Protein AF-A0AAD7TUB6-F1 (afdb_monomer_lite)

Sequence (241 aa):
MPSPSISALINTVSGDLDYTNRKTHQAIYDRIKGHVLPTVSPDDCPPLPLMIYAIRNILEPTLVLSLIPELLKLLAHLEVLRAHAVSLANQLLQSTGDTDSSGQSLDTEDREALVALTKPSRVSAQRTIFRKIIHACCLLHIHNLWRAYDAENDPPLTNHLIDYFPAFFARDPDIRDACATALKERPWHYKITDDELEDNREAGAQAAEFMVNAAQYTDDPHRYCEEHGYDSPGTSSSVKF

Secondary structure (DSSP, 8-state):
---HHHHHHHHHHSS---TT-HHHHHHHHHHIIIIITTTS-TTSPPPHHHHHHHHHHHHS----GGGHHHHHHHHHHHHHHHHHHHHHHHHHHHHTTS-SSSS-PPPHHHHHHHHHHH-HHHHHHHHHHHHHHHHHHHHHHHHHHHHT--TTTSPPTHHHHHHH-HHHHTTSTTTHHHHHHHHHH-GGGTT--HHHHHHHHHHHHHHHHHHHHHHHHHH-HHHHHHHHTPPPTT-S-----

Radius of gyration: 25.43 Å; chains: 1; bounding box: 74×55×56 Å

Foldseek 3Di:
DDDPLLVVLLVLLVDPDPLLDPVSVVVSVCSCVVPPVVPDDPPDDRDPSVVVVVCCCVVPPNDPLVCLLVVLVVLLVVLVVLVVLLVVLVVVLVVLVPDPPDPDHDDPVSNVVSCVSNPPVNNVVVVVVSLVVLLVSLLSSLVVCVVVPDPVPDDDSVLSLLLRQLLQVCVDVVCVVVNVVSCVPRSSNPPQDPVSNVVSNVSSVVSVVVVVLVVVCVVPVQVSCVVVVHDGVPPDPDPDD

Structure (mmCIF, N/CA/C/O backbone):
data_AF-A0AAD7TUB6-F1
#
_entry.id   AF-A0AAD7TUB6-F1
#
loop_
_atom_site.group_PDB
_atom_site.id
_atom_site.type_symbol
_atom_site.label_atom_id
_atom_site.label_alt_id
_atom_site.label_comp_id
_atom_site.label_asym_id
_atom_site.label_entity_id
_atom_site.label_seq_id
_atom_site.pdbx_PDB_ins_code
_atom_site.Cartn_x
_atom_site.Cartn_y
_atom_site.Cartn_z
_atom_site.occupancy
_atom_site.B_iso_or_equiv
_atom_site.auth_seq_id
_atom_site.auth_comp_id
_atom_site.auth_asym_id
_atom_site.auth_atom_id
_atom_site.pdbx_PDB_model_num
ATOM 1 N N . MET A 1 1 ? 5.398 -37.407 30.436 1.00 52.38 1 MET A N 1
ATOM 2 C CA . MET A 1 1 ? 6.148 -37.563 29.169 1.00 52.38 1 MET A CA 1
ATOM 3 C C . MET A 1 1 ? 5.290 -37.010 28.041 1.00 52.38 1 MET A C 1
ATOM 5 O O . MET A 1 1 ? 4.087 -37.243 28.102 1.00 52.38 1 MET A O 1
ATOM 9 N N . PRO A 1 2 ? 5.849 -36.257 27.078 1.00 60.81 2 PRO A N 1
ATOM 10 C CA . PRO A 1 2 ? 5.071 -35.705 25.969 1.00 60.81 2 PRO A CA 1
ATOM 11 C C . PRO A 1 2 ? 4.440 -36.827 25.138 1.00 60.81 2 PRO A C 1
ATOM 13 O O . PRO A 1 2 ? 5.049 -37.884 24.950 1.00 60.81 2 PRO A O 1
ATOM 16 N N . SER A 1 3 ? 3.214 -36.606 24.657 1.00 77.69 3 SER A N 1
ATOM 17 C CA . SER A 1 3 ? 2.539 -37.562 23.778 1.00 77.69 3 SER A CA 1
ATOM 18 C C . SER A 1 3 ? 3.371 -37.785 22.502 1.00 77.69 3 SER A C 1
ATOM 20 O O . SER A 1 3 ? 4.085 -36.875 22.066 1.00 77.69 3 SER A O 1
ATOM 22 N N . PRO A 1 4 ? 3.307 -38.969 21.868 1.00 78.88 4 PRO A N 1
ATOM 23 C CA . PRO A 1 4 ? 4.078 -39.254 20.653 1.00 78.88 4 PRO A CA 1
ATOM 24 C C . PRO A 1 4 ? 3.802 -38.243 19.525 1.00 78.88 4 PRO A C 1
ATOM 26 O O . PRO A 1 4 ? 4.713 -37.889 18.775 1.00 78.88 4 PRO A O 1
ATOM 29 N N . SER A 1 5 ? 2.580 -37.704 19.460 1.00 77.06 5 SER A N 1
ATOM 30 C CA . SER A 1 5 ? 2.194 -36.623 18.546 1.00 77.06 5 SER A CA 1
ATOM 31 C C . SER A 1 5 ? 2.948 -35.317 18.817 1.00 77.06 5 SER A C 1
ATOM 33 O O . SER A 1 5 ? 3.424 -34.685 17.872 1.00 77.06 5 SER A O 1
ATOM 35 N N . ILE A 1 6 ? 3.104 -34.934 20.090 1.00 78.56 6 ILE A N 1
ATOM 36 C CA . ILE A 1 6 ? 3.841 -33.732 20.507 1.00 78.56 6 ILE A CA 1
ATOM 37 C C . ILE A 1 6 ? 5.341 -33.906 20.252 1.00 78.56 6 ILE A C 1
ATOM 39 O O . ILE A 1 6 ? 5.968 -33.011 19.695 1.00 78.56 6 ILE A O 1
ATOM 43 N N . SER A 1 7 ? 5.915 -35.066 20.577 1.00 83.12 7 SER A N 1
ATOM 44 C CA . SER A 1 7 ? 7.342 -35.350 20.351 1.00 83.12 7 SER A CA 1
ATOM 45 C C . SER A 1 7 ? 7.723 -35.283 18.870 1.00 83.12 7 SER A C 1
ATOM 47 O O . SER A 1 7 ? 8.752 -34.718 18.506 1.00 83.12 7 SER A O 1
ATOM 49 N N . ALA A 1 8 ? 6.871 -35.807 17.987 1.00 81.12 8 ALA A N 1
ATOM 50 C CA . ALA A 1 8 ? 7.117 -35.751 16.553 1.00 81.12 8 ALA A CA 1
ATOM 51 C C . ALA A 1 8 ? 6.902 -34.344 15.960 1.00 81.12 8 ALA A C 1
ATOM 53 O O . ALA A 1 8 ? 7.600 -33.971 15.015 1.00 81.12 8 ALA A O 1
ATOM 54 N N . LEU A 1 9 ? 5.983 -33.547 16.522 1.00 83.12 9 LEU A N 1
ATOM 55 C CA . LEU A 1 9 ? 5.851 -32.129 16.183 1.00 83.12 9 LEU A CA 1
ATOM 56 C C . LEU A 1 9 ? 7.100 -31.347 16.607 1.00 83.12 9 LEU A C 1
ATOM 58 O O . LEU A 1 9 ? 7.645 -30.622 15.783 1.00 83.12 9 LEU A O 1
ATOM 62 N N . ILE A 1 10 ? 7.588 -31.552 17.836 1.00 82.19 10 ILE A N 1
ATOM 63 C CA . ILE A 1 10 ? 8.819 -30.933 18.354 1.00 82.19 10 ILE A CA 1
ATOM 64 C C . ILE A 1 10 ? 9.997 -31.230 17.424 1.00 82.19 10 ILE A C 1
ATOM 66 O O . ILE A 1 10 ? 10.655 -30.301 16.975 1.00 82.19 10 ILE A O 1
ATOM 70 N N . ASN A 1 11 ? 10.202 -32.490 17.036 1.00 83.62 11 ASN A N 1
ATOM 71 C CA . ASN A 1 11 ? 11.279 -32.851 16.107 1.00 83.62 11 ASN A CA 1
ATOM 72 C C . ASN A 1 11 ? 11.144 -32.174 14.734 1.00 83.62 11 ASN A C 1
ATOM 74 O O . ASN A 1 11 ? 12.151 -31.874 14.102 1.00 83.62 11 ASN A O 1
ATOM 78 N N . THR A 1 12 ? 9.913 -31.918 14.279 1.00 82.75 12 THR A N 1
ATOM 79 C CA . THR A 1 12 ? 9.659 -31.214 13.012 1.00 82.75 12 THR A CA 1
ATOM 80 C C . THR A 1 12 ? 10.012 -29.729 13.127 1.00 82.75 12 THR A C 1
ATOM 82 O O . THR A 1 12 ? 10.598 -29.176 12.204 1.00 82.75 12 THR A O 1
ATOM 85 N N . VAL A 1 13 ? 9.682 -29.085 14.255 1.00 83.75 13 VAL A N 1
ATOM 86 C CA . VAL A 1 13 ? 9.915 -27.642 14.450 1.00 83.75 13 VAL A CA 1
ATOM 87 C C . VAL A 1 13 ? 11.299 -27.282 14.987 1.00 83.75 13 VAL A C 1
ATOM 89 O O . VAL A 1 13 ? 11.720 -26.137 14.868 1.00 83.75 13 VAL A O 1
ATOM 92 N N . SER A 1 14 ? 12.013 -28.245 15.567 1.00 81.69 14 SER A N 1
ATOM 93 C CA . SER A 1 14 ? 13.383 -28.074 16.061 1.00 81.69 14 SER A CA 1
ATOM 94 C C . SER A 1 14 ? 14.463 -28.301 14.995 1.00 81.69 14 SER A C 1
ATOM 96 O O . SER A 1 14 ? 15.633 -28.063 15.283 1.00 81.69 14 SER A O 1
ATOM 98 N N . GLY A 1 15 ? 14.100 -28.775 13.799 1.00 79.12 15 GLY A N 1
ATOM 99 C CA . GLY A 1 15 ? 15.018 -28.921 12.666 1.00 79.12 15 GLY A CA 1
ATOM 100 C C . GLY A 1 15 ? 15.252 -27.613 11.901 1.00 79.12 15 GLY A C 1
ATOM 101 O O . GLY A 1 15 ? 14.648 -26.584 12.205 1.00 79.12 15 GLY A O 1
ATOM 102 N N . ASP A 1 16 ? 16.112 -27.670 10.881 1.00 75.75 16 ASP A N 1
ATOM 103 C CA . ASP A 1 16 ? 16.313 -26.562 9.941 1.00 75.75 16 ASP A CA 1
ATOM 104 C C . ASP A 1 16 ? 15.084 -26.442 9.026 1.00 75.75 16 ASP A C 1
ATOM 106 O O . ASP A 1 16 ? 14.942 -27.132 8.014 1.00 75.75 16 ASP A O 1
ATOM 110 N N . LEU A 1 17 ? 14.108 -25.661 9.485 1.00 78.31 17 LEU A N 1
ATOM 111 C CA . LEU A 1 17 ? 12.853 -25.429 8.790 1.00 78.31 17 LEU A CA 1
ATOM 112 C C . LEU A 1 17 ? 13.026 -24.335 7.743 1.00 78.31 17 LEU A C 1
ATOM 114 O O . LEU A 1 17 ? 13.393 -23.207 8.063 1.00 78.31 17 LEU A O 1
ATOM 118 N N . ASP A 1 18 ? 12.622 -24.632 6.512 1.00 79.62 18 ASP A N 1
ATOM 119 C CA . ASP A 1 18 ? 12.361 -23.599 5.518 1.00 79.62 18 ASP A CA 1
ATOM 120 C C . ASP A 1 18 ? 11.052 -22.871 5.868 1.00 79.62 18 ASP A C 1
ATOM 122 O O . ASP A 1 18 ? 9.949 -23.320 5.535 1.00 79.62 18 ASP A O 1
ATOM 126 N N . TYR A 1 19 ? 11.186 -21.733 6.554 1.00 72.75 19 TYR A N 1
ATOM 127 C CA . TYR A 1 19 ? 10.073 -20.855 6.923 1.00 72.75 19 TYR A CA 1
ATOM 128 C C . TYR A 1 19 ? 9.390 -20.221 5.707 1.00 72.75 19 TYR A C 1
ATOM 130 O O . TYR A 1 19 ? 8.309 -19.668 5.856 1.00 72.75 19 TYR A O 1
ATOM 138 N N . THR A 1 20 ? 9.936 -20.332 4.498 1.00 70.12 20 THR A N 1
ATOM 139 C CA . THR A 1 20 ? 9.260 -19.832 3.295 1.00 70.12 20 THR A CA 1
ATOM 140 C C . THR A 1 20 ? 8.331 -20.870 2.660 1.00 70.12 20 THR A C 1
ATOM 142 O O . THR A 1 20 ? 7.457 -20.539 1.852 1.00 70.12 20 THR A O 1
ATOM 145 N N . ASN A 1 21 ? 8.441 -22.138 3.070 1.00 80.94 21 ASN A N 1
ATOM 146 C CA . ASN A 1 21 ? 7.684 -23.230 2.482 1.00 80.94 21 ASN A CA 1
ATOM 147 C C . ASN A 1 21 ? 6.258 -23.321 3.046 1.00 80.94 21 ASN A C 1
ATOM 149 O O . ASN A 1 21 ? 5.995 -23.900 4.104 1.00 80.94 21 ASN A O 1
ATOM 153 N N . ARG A 1 22 ? 5.291 -22.825 2.269 1.00 77.50 22 ARG A N 1
ATOM 154 C CA . ARG A 1 22 ? 3.858 -22.896 2.595 1.00 77.50 22 ARG A CA 1
ATOM 155 C C . ARG A 1 22 ? 3.362 -24.317 2.895 1.00 77.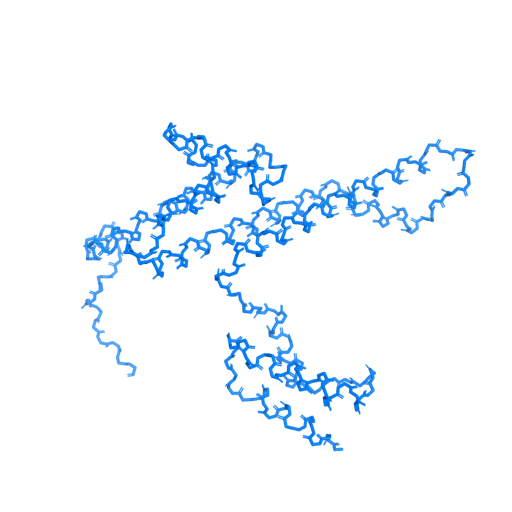50 22 ARG A C 1
ATOM 157 O O . ARG A 1 22 ? 2.518 -24.477 3.774 1.00 77.50 22 ARG A O 1
ATOM 164 N N . LYS A 1 23 ? 3.847 -25.346 2.188 1.00 83.00 23 LYS A N 1
ATOM 165 C CA . LYS A 1 23 ? 3.412 -26.737 2.424 1.00 83.00 23 LYS A CA 1
ATOM 166 C C . LYS A 1 23 ? 3.881 -27.231 3.788 1.00 83.00 23 LYS A C 1
ATOM 168 O O . LYS A 1 23 ? 3.138 -27.937 4.462 1.00 83.00 23 LYS A O 1
ATOM 173 N N . THR A 1 24 ? 5.074 -26.818 4.206 1.00 84.38 24 THR A N 1
ATOM 174 C CA . THR A 1 24 ? 5.620 -27.124 5.530 1.00 84.38 24 THR A CA 1
ATOM 175 C C . THR A 1 24 ? 4.772 -26.492 6.632 1.00 84.38 24 THR A C 1
ATOM 177 O O . THR A 1 24 ? 4.352 -27.192 7.551 1.00 84.38 24 THR A O 1
ATOM 180 N N . HIS A 1 25 ? 4.424 -25.207 6.504 1.00 82.94 25 HIS A N 1
ATOM 181 C CA . HIS A 1 25 ? 3.528 -24.530 7.455 1.00 82.94 25 HIS A CA 1
ATOM 182 C C . HIS A 1 25 ? 2.144 -25.162 7.518 1.00 82.94 25 HIS A C 1
ATOM 184 O O . HIS A 1 25 ? 1.606 -25.377 8.602 1.00 82.94 25 HIS A O 1
ATOM 190 N N . GLN A 1 26 ? 1.583 -25.508 6.360 1.00 83.19 26 GLN A N 1
ATOM 191 C CA . GLN A 1 26 ? 0.291 -26.176 6.286 1.00 83.19 26 GLN A CA 1
ATOM 192 C C . GLN A 1 26 ? 0.332 -27.547 6.973 1.00 83.19 26 GLN A C 1
ATOM 194 O O . GLN A 1 26 ? -0.536 -27.842 7.786 1.00 83.19 26 GLN A O 1
ATOM 199 N N . ALA A 1 27 ? 1.378 -28.345 6.741 1.00 86.88 27 ALA A N 1
ATOM 200 C CA . ALA A 1 27 ? 1.551 -29.634 7.405 1.00 86.88 27 ALA A CA 1
ATOM 201 C C . ALA A 1 27 ? 1.701 -29.497 8.932 1.00 86.88 27 ALA A C 1
ATOM 203 O O . ALA A 1 27 ? 1.147 -30.307 9.678 1.00 86.88 27 ALA A O 1
ATOM 204 N N . ILE A 1 28 ? 2.413 -28.469 9.410 1.00 87.19 28 ILE A N 1
ATOM 205 C CA . ILE A 1 28 ? 2.536 -28.163 10.843 1.00 87.19 28 ILE A CA 1
ATOM 206 C C . ILE A 1 28 ? 1.167 -27.792 11.427 1.00 87.19 28 ILE A C 1
ATOM 208 O O . ILE A 1 28 ? 0.765 -28.360 12.444 1.00 87.19 28 ILE A O 1
ATOM 212 N N . TYR A 1 29 ? 0.423 -26.901 10.767 1.00 86.94 29 TYR A N 1
ATOM 213 C CA . TYR A 1 29 ? -0.914 -26.491 11.197 1.00 86.94 29 TYR A CA 1
ATOM 214 C C . TYR A 1 29 ? -1.898 -27.666 11.229 1.00 86.94 29 TYR A C 1
ATOM 216 O O . TYR A 1 29 ? -2.552 -27.895 12.248 1.00 86.94 29 TYR A O 1
ATOM 224 N N . ASP A 1 30 ? -1.965 -28.453 10.155 1.00 89.31 30 ASP A N 1
ATOM 225 C CA . ASP A 1 30 ? -2.851 -29.614 10.047 1.00 89.31 30 ASP A CA 1
ATOM 226 C C . ASP A 1 30 ? -2.517 -30.662 11.116 1.00 89.31 30 ASP A C 1
ATOM 228 O O . ASP A 1 30 ? -3.409 -31.273 11.712 1.00 89.31 30 ASP A O 1
ATOM 232 N N . ARG A 1 31 ? -1.228 -30.826 11.439 1.00 87.00 31 ARG A N 1
ATOM 233 C CA . ARG A 1 31 ? -0.781 -31.707 12.520 1.00 87.00 31 ARG A CA 1
ATOM 234 C C . ARG A 1 31 ? -1.191 -31.188 13.896 1.00 87.00 31 ARG A C 1
ATOM 236 O O . ARG A 1 31 ? -1.705 -31.974 14.691 1.00 87.00 31 ARG A O 1
ATOM 243 N N . ILE A 1 32 ? -1.010 -29.895 14.176 1.00 85.75 32 ILE A N 1
ATOM 244 C CA . ILE A 1 32 ? -1.454 -29.274 15.435 1.00 85.75 32 ILE A CA 1
ATOM 245 C C . ILE A 1 32 ? -2.967 -29.442 15.587 1.00 85.75 32 ILE A C 1
ATOM 247 O O . ILE A 1 32 ? -3.438 -29.946 16.606 1.00 85.75 32 ILE A O 1
ATOM 251 N N . LYS A 1 33 ? -3.725 -29.086 14.548 1.00 86.38 33 LYS A N 1
ATOM 252 C CA . LYS A 1 33 ? -5.187 -29.115 14.560 1.00 86.38 33 LYS A CA 1
ATOM 253 C C . LYS A 1 33 ? -5.751 -30.528 14.676 1.00 86.38 33 LYS A C 1
ATOM 255 O O . LYS A 1 33 ? -6.680 -30.746 15.445 1.00 86.38 33 LYS A O 1
ATOM 260 N N . GLY A 1 34 ? -5.196 -31.475 13.923 1.00 86.31 34 GLY A N 1
ATOM 261 C CA . GLY A 1 34 ? -5.699 -32.846 13.866 1.00 86.31 34 GLY A CA 1
ATOM 262 C C . GLY A 1 34 ? -5.235 -33.743 15.013 1.00 86.31 34 GLY A C 1
ATOM 263 O O . GLY A 1 34 ? -5.947 -34.676 15.365 1.00 86.31 34 GLY A O 1
ATOM 264 N N . HIS A 1 35 ? -4.056 -33.487 15.593 1.00 83.25 35 HIS A N 1
ATOM 265 C CA . HIS A 1 35 ? -3.406 -34.455 16.489 1.00 83.25 35 HIS A CA 1
ATOM 266 C C . HIS A 1 35 ? -2.942 -33.883 17.826 1.00 83.25 35 HIS A C 1
ATOM 268 O O . HIS A 1 35 ? -2.690 -34.666 18.739 1.00 83.25 35 HIS A O 1
ATOM 274 N N . VAL A 1 36 ? -2.788 -32.561 17.948 1.00 81.69 36 VAL A N 1
ATOM 275 C CA . VAL A 1 36 ? -2.362 -31.924 19.202 1.00 81.69 36 VAL A CA 1
ATOM 276 C C . VAL A 1 36 ? -3.571 -31.353 19.926 1.00 81.69 36 VAL A C 1
ATOM 278 O O . VAL A 1 36 ? -3.887 -31.858 20.998 1.00 81.69 36 VAL A O 1
ATOM 281 N N . LEU A 1 37 ? -4.304 -30.409 19.321 1.00 83.44 37 LEU A N 1
ATOM 282 C CA . LEU A 1 37 ? -5.472 -29.753 19.935 1.00 83.44 37 LEU A CA 1
ATOM 283 C C . LEU A 1 37 ? -6.499 -30.715 20.561 1.00 83.44 37 LEU A C 1
ATOM 285 O O . LEU A 1 37 ? -6.985 -30.402 21.641 1.00 83.44 37 LEU A O 1
ATOM 289 N N . PRO A 1 38 ? -6.816 -31.889 19.975 1.00 85.69 38 PRO A N 1
ATOM 290 C CA . PRO A 1 38 ? -7.771 -32.816 20.590 1.00 85.69 38 PRO A CA 1
ATOM 291 C C . PRO A 1 38 ? -7.258 -33.515 21.860 1.00 85.69 38 PRO A C 1
ATOM 293 O O . PRO A 1 38 ? -8.023 -34.213 22.518 1.00 85.69 38 PRO A O 1
ATOM 296 N N . THR A 1 39 ? -5.962 -33.407 22.166 1.00 81.94 39 THR A N 1
ATOM 297 C CA . THR A 1 39 ? -5.274 -34.225 23.183 1.00 81.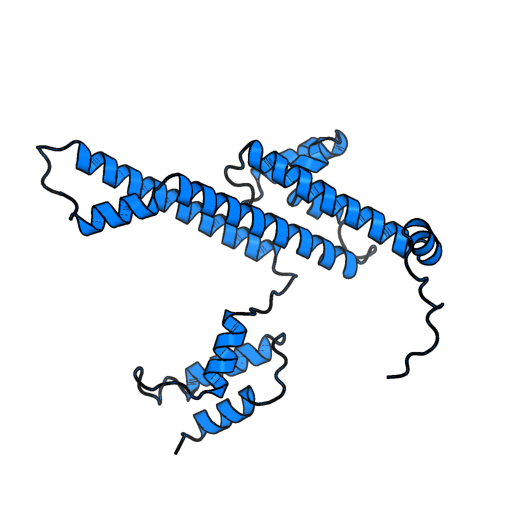94 39 THR A CA 1
ATOM 298 C C . THR A 1 39 ? -4.640 -33.428 24.319 1.00 81.94 39 THR A C 1
ATOM 300 O O . THR A 1 39 ? -4.226 -34.035 25.304 1.00 81.94 39 THR A O 1
ATOM 303 N N . VAL A 1 40 ? -4.547 -32.102 24.196 1.00 81.00 40 VAL A N 1
ATOM 304 C CA . VAL A 1 40 ? -3.990 -31.212 25.230 1.00 81.00 40 VAL A CA 1
ATOM 305 C C . VAL A 1 40 ? -5.073 -30.330 25.831 1.00 81.00 40 VAL A C 1
ATOM 307 O O . VAL A 1 40 ? -6.025 -29.959 25.142 1.00 81.00 40 VAL A O 1
ATOM 310 N N . SER A 1 41 ? -4.930 -29.999 27.116 1.00 83.81 41 SER A N 1
ATOM 311 C CA . SER A 1 41 ? -5.815 -29.031 27.760 1.00 83.81 41 SER A CA 1
ATOM 312 C C . SER A 1 41 ? -5.590 -27.639 27.153 1.00 83.81 41 SER A C 1
ATOM 314 O O . SER A 1 41 ? -4.445 -27.298 26.850 1.00 83.81 41 SER A O 1
ATOM 316 N N . PRO A 1 42 ? -6.629 -26.797 27.006 1.00 74.31 42 PRO A N 1
ATOM 317 C CA . PRO A 1 42 ? -6.465 -25.396 26.608 1.00 74.31 42 PRO A CA 1
ATOM 318 C C . PRO A 1 42 ? -5.548 -24.597 27.545 1.00 74.31 42 PRO A C 1
ATOM 320 O O . PRO A 1 42 ? -4.941 -23.620 27.115 1.00 74.31 42 PRO A O 1
ATOM 323 N N . ASP A 1 43 ? -5.444 -25.028 28.805 1.00 79.62 43 ASP A N 1
ATOM 324 C CA . ASP A 1 43 ? -4.631 -24.385 29.840 1.00 79.62 43 ASP A CA 1
ATOM 325 C C . ASP A 1 43 ? -3.168 -24.872 29.849 1.00 79.62 43 ASP A C 1
ATOM 327 O O . ASP A 1 43 ? -2.340 -24.349 30.598 1.00 79.62 43 ASP A O 1
ATOM 331 N N . ASP A 1 44 ? -2.827 -25.873 29.027 1.00 80.19 44 ASP A N 1
ATOM 332 C CA . ASP A 1 44 ? -1.468 -26.402 28.956 1.00 80.19 44 ASP A CA 1
ATOM 333 C C . ASP A 1 44 ? -0.557 -25.465 28.152 1.00 80.19 44 ASP A C 1
ATOM 335 O O . ASP A 1 44 ? -0.825 -25.106 27.002 1.00 80.19 44 ASP A O 1
ATOM 339 N N . CYS A 1 45 ? 0.586 -25.110 28.740 1.00 72.69 45 CYS A N 1
ATOM 340 C CA . CYS A 1 45 ? 1.590 -24.300 28.060 1.00 72.69 45 CYS A CA 1
ATOM 341 C C . CYS A 1 45 ? 2.250 -25.099 26.912 1.00 72.69 45 CYS A C 1
ATOM 343 O O . CYS A 1 45 ? 2.740 -26.212 27.150 1.00 72.69 45 CYS A O 1
ATOM 345 N N . PRO A 1 46 ? 2.311 -24.563 25.674 1.00 78.75 46 PRO A N 1
ATOM 346 C CA . PRO A 1 46 ? 2.929 -25.261 24.553 1.00 78.75 46 PRO A CA 1
ATOM 347 C C . PRO A 1 46 ? 4.430 -25.523 24.774 1.00 78.75 46 PRO A C 1
ATOM 349 O O . PRO A 1 46 ? 5.112 -24.735 25.428 1.00 78.75 46 PRO A O 1
ATOM 352 N N . PRO A 1 47 ? 5.003 -26.582 24.173 1.00 81.00 47 PRO A N 1
ATOM 353 C CA . PRO A 1 47 ? 6.444 -26.810 24.219 1.00 81.00 47 PRO A CA 1
ATOM 354 C C . PRO A 1 47 ? 7.240 -25.633 23.637 1.00 81.00 47 PRO A C 1
ATOM 356 O O . PRO A 1 47 ? 6.885 -25.098 22.585 1.00 81.00 47 PRO A O 1
ATOM 359 N N . LEU A 1 48 ? 8.371 -25.295 24.265 1.00 74.00 48 LEU A N 1
ATOM 360 C CA . LEU A 1 48 ? 9.212 -24.151 23.888 1.00 74.00 48 LEU A CA 1
ATOM 361 C C . LEU A 1 48 ? 9.566 -24.085 22.385 1.00 74.00 48 LEU A C 1
ATOM 363 O O . LEU A 1 48 ? 9.438 -23.004 21.817 1.00 74.00 48 LEU A O 1
ATOM 367 N N . PRO A 1 49 ? 9.944 -25.176 21.686 1.00 79.06 49 PRO A N 1
ATOM 368 C CA . PRO A 1 49 ? 10.220 -25.106 20.248 1.00 79.06 49 PRO A CA 1
ATOM 369 C C . PRO A 1 49 ? 9.015 -24.667 19.410 1.00 79.06 49 PRO A C 1
ATOM 371 O O . PRO A 1 49 ? 9.173 -23.943 18.431 1.00 79.06 49 PRO A O 1
ATOM 374 N N . LEU A 1 50 ? 7.804 -25.058 19.818 1.00 78.06 50 LEU A N 1
ATOM 375 C CA . LEU A 1 50 ? 6.573 -24.640 19.156 1.00 78.06 50 LEU A CA 1
ATOM 376 C C . LEU A 1 50 ? 6.268 -23.167 19.441 1.00 78.06 50 LEU A C 1
ATOM 378 O O . LEU A 1 50 ? 5.840 -22.452 18.538 1.00 78.06 50 LEU A O 1
ATOM 382 N N . MET A 1 51 ? 6.542 -22.702 20.664 1.00 76.06 51 MET A N 1
ATOM 383 C CA . MET A 1 51 ? 6.464 -21.281 21.001 1.00 76.06 51 MET A CA 1
ATOM 384 C C . MET A 1 51 ? 7.464 -20.460 20.187 1.00 76.06 51 MET A C 1
ATOM 386 O O . MET A 1 51 ? 7.074 -19.446 19.633 1.00 76.06 51 MET A O 1
ATOM 390 N N . ILE A 1 52 ? 8.720 -20.899 20.054 1.00 78.88 52 ILE A N 1
ATOM 391 C CA . ILE A 1 52 ? 9.743 -20.214 19.244 1.00 78.88 52 ILE A CA 1
ATOM 392 C C . ILE A 1 52 ? 9.320 -20.161 17.774 1.00 78.88 52 ILE A C 1
ATOM 394 O O . ILE A 1 52 ? 9.392 -19.100 17.159 1.00 78.88 52 ILE A O 1
ATOM 398 N N . TYR A 1 53 ? 8.837 -21.276 17.221 1.00 78.56 53 TYR A N 1
ATOM 399 C CA . TYR A 1 53 ? 8.296 -21.325 15.863 1.00 78.56 53 TYR A CA 1
ATOM 400 C C . TYR A 1 53 ? 7.113 -20.360 15.691 1.00 78.56 53 TYR A C 1
ATOM 402 O O . TYR A 1 53 ? 7.080 -19.600 14.725 1.00 78.56 53 TYR A O 1
ATOM 410 N N . ALA A 1 54 ? 6.164 -20.336 16.631 1.00 74.19 54 ALA A N 1
ATOM 411 C CA . ALA A 1 54 ? 5.025 -19.422 16.588 1.00 74.19 54 ALA A CA 1
ATOM 412 C C . ALA A 1 54 ? 5.466 -17.956 16.714 1.00 74.19 54 ALA A C 1
ATOM 414 O O . ALA A 1 54 ? 5.046 -17.128 15.915 1.00 74.19 54 ALA A O 1
ATOM 415 N N . ILE A 1 55 ? 6.361 -17.651 17.657 1.00 72.56 55 ILE A N 1
ATOM 416 C CA . ILE A 1 55 ? 6.958 -16.327 17.851 1.00 72.56 55 ILE A CA 1
ATOM 417 C C . ILE A 1 55 ? 7.634 -15.870 16.559 1.00 72.56 55 ILE A C 1
ATOM 419 O O . ILE A 1 55 ? 7.361 -14.764 16.117 1.00 72.56 55 ILE A O 1
ATOM 423 N N . ARG A 1 56 ? 8.437 -16.714 15.900 1.00 72.75 56 ARG A N 1
ATOM 424 C CA . ARG A 1 56 ? 9.033 -16.386 14.595 1.00 72.75 56 ARG A CA 1
ATOM 425 C C . ARG A 1 56 ? 7.986 -16.120 13.523 1.00 72.75 56 ARG A C 1
ATOM 427 O O . ARG A 1 56 ? 8.090 -15.120 12.842 1.00 72.75 56 ARG A O 1
ATOM 434 N N . ASN A 1 57 ? 6.950 -16.944 13.395 1.00 69.50 57 ASN A N 1
ATOM 435 C CA . ASN A 1 57 ? 5.905 -16.703 12.392 1.00 69.50 57 ASN A CA 1
ATOM 436 C C . ASN A 1 57 ? 5.060 -15.449 12.678 1.00 69.50 57 ASN A C 1
ATOM 438 O O . ASN A 1 57 ? 4.485 -14.876 11.756 1.00 69.50 57 ASN A O 1
ATOM 442 N N . ILE A 1 58 ? 4.976 -15.031 13.943 1.00 68.31 58 ILE A N 1
ATOM 443 C CA . ILE A 1 58 ? 4.299 -13.800 14.364 1.00 68.31 58 ILE A CA 1
ATOM 444 C C . ILE A 1 58 ? 5.197 -12.577 14.143 1.00 68.31 58 ILE A C 1
ATOM 446 O O . ILE A 1 58 ? 4.721 -11.555 13.654 1.00 68.31 58 ILE A O 1
ATOM 450 N N . LEU A 1 59 ? 6.475 -12.664 14.518 1.00 58.78 59 LEU A N 1
ATOM 451 C CA . LEU A 1 59 ? 7.438 -11.562 14.431 1.00 58.78 59 LEU A CA 1
ATOM 452 C C . LEU A 1 59 ? 7.997 -11.375 13.013 1.00 58.78 59 LEU A C 1
ATOM 454 O O . LEU A 1 59 ? 8.296 -10.253 12.619 1.00 58.78 59 LEU A O 1
ATOM 458 N N . GLU A 1 60 ? 8.120 -12.458 12.251 1.00 66.12 60 GLU A N 1
ATOM 459 C CA . GLU A 1 60 ? 8.726 -12.532 10.918 1.00 66.12 60 GLU A CA 1
ATOM 460 C C . GLU A 1 60 ? 7.801 -13.309 9.958 1.00 66.12 60 GLU A C 1
ATOM 462 O O . GLU A 1 60 ? 8.161 -14.379 9.454 1.00 66.12 60 GLU A O 1
ATOM 467 N N . PRO A 1 61 ? 6.569 -12.827 9.702 1.00 67.81 61 PRO A N 1
ATOM 468 C CA . PRO A 1 61 ? 5.690 -13.486 8.750 1.00 67.81 61 PRO A CA 1
ATOM 469 C C . PRO A 1 61 ? 6.364 -13.513 7.376 1.00 67.81 61 PRO A C 1
ATOM 471 O O . PRO A 1 61 ? 6.817 -12.486 6.867 1.00 67.81 61 PRO A O 1
ATOM 474 N N . THR A 1 62 ? 6.419 -14.690 6.749 1.00 70.94 62 THR A N 1
ATOM 475 C CA . THR A 1 62 ? 6.936 -14.791 5.381 1.00 70.94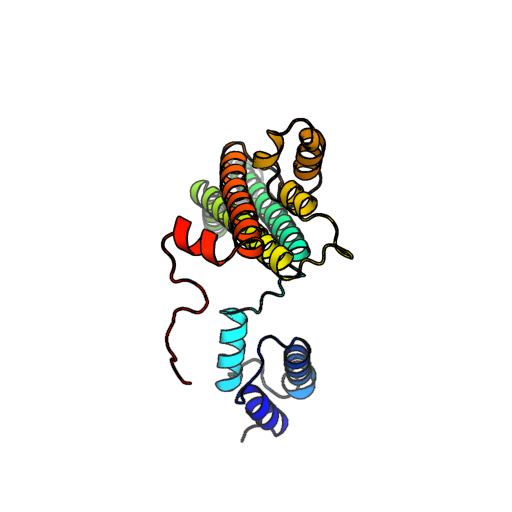 62 THR A CA 1
ATOM 476 C C . THR A 1 62 ? 5.979 -14.074 4.441 1.00 70.94 62 THR A C 1
ATOM 478 O O . THR A 1 62 ? 4.881 -14.554 4.151 1.00 70.94 62 THR A O 1
ATOM 481 N N . LEU A 1 63 ? 6.406 -12.913 3.956 1.00 74.12 63 LEU A N 1
ATOM 482 C CA . LEU A 1 63 ? 5.662 -12.157 2.967 1.00 74.12 63 LEU A CA 1
ATOM 483 C C . LEU A 1 63 ? 5.845 -12.805 1.591 1.00 74.12 63 LEU A C 1
ATOM 485 O O . LEU A 1 63 ? 6.913 -12.733 0.986 1.00 74.12 63 LEU A O 1
ATOM 489 N N . VAL A 1 64 ? 4.786 -13.432 1.082 1.00 83.81 64 VAL A N 1
ATOM 490 C CA . VAL A 1 64 ? 4.754 -13.936 -0.295 1.00 83.81 64 VAL A CA 1
ATOM 491 C C . VAL A 1 64 ? 4.564 -12.742 -1.228 1.00 83.81 64 VAL A C 1
ATOM 493 O O . VAL A 1 64 ? 3.458 -12.218 -1.350 1.00 83.81 64 VAL A O 1
ATOM 496 N N . LEU A 1 65 ? 5.646 -12.298 -1.871 1.00 86.44 65 LEU A N 1
ATOM 497 C CA . LEU A 1 65 ? 5.688 -11.041 -2.632 1.00 86.44 65 LEU A CA 1
ATOM 498 C C . LEU A 1 65 ? 4.651 -10.979 -3.764 1.00 86.44 65 LEU A C 1
ATOM 500 O O . LEU A 1 65 ? 4.078 -9.923 -4.013 1.00 86.44 65 LEU A O 1
ATOM 504 N N . SER A 1 66 ? 4.329 -12.119 -4.381 1.00 85.44 66 SER A N 1
ATOM 505 C CA . SER A 1 66 ? 3.301 -12.210 -5.426 1.00 85.44 66 SER A CA 1
ATOM 506 C C . SER A 1 66 ? 1.870 -11.974 -4.924 1.00 85.44 66 SER A C 1
ATOM 508 O O . SER A 1 66 ? 0.971 -11.812 -5.737 1.00 85.44 66 SER A O 1
ATOM 510 N N . LEU A 1 67 ? 1.638 -11.991 -3.605 1.00 87.00 67 LEU A N 1
ATOM 511 C CA . LEU A 1 67 ? 0.336 -11.724 -2.976 1.00 87.00 67 LEU A CA 1
ATOM 512 C C . LEU A 1 67 ? 0.225 -10.295 -2.431 1.00 87.00 67 LEU A C 1
ATOM 514 O O . LEU A 1 67 ? -0.744 -9.969 -1.743 1.00 87.00 67 LEU A O 1
ATOM 518 N N . ILE A 1 68 ? 1.208 -9.430 -2.701 1.00 92.38 68 ILE A N 1
ATOM 519 C CA . ILE A 1 68 ? 1.139 -8.027 -2.287 1.00 92.38 68 ILE A CA 1
ATOM 520 C C . ILE A 1 68 ? -0.123 -7.328 -2.830 1.00 92.38 68 ILE A C 1
ATOM 522 O O . ILE A 1 68 ? -0.773 -6.647 -2.036 1.00 92.38 68 ILE A O 1
ATOM 526 N N . PRO A 1 69 ? -0.553 -7.498 -4.098 1.00 93.56 69 PRO A N 1
ATOM 527 C CA . PRO A 1 69 ? -1.791 -6.877 -4.577 1.00 93.56 69 PRO A CA 1
ATOM 528 C C . PRO A 1 69 ? -3.024 -7.245 -3.733 1.00 93.56 69 PRO A C 1
ATOM 530 O O . PRO A 1 69 ? -3.867 -6.396 -3.442 1.00 93.56 69 PRO A O 1
ATOM 533 N N . GLU A 1 70 ? -3.129 -8.499 -3.302 1.00 88.31 70 GLU A N 1
ATOM 534 C CA . GLU A 1 70 ? -4.200 -9.014 -2.448 1.00 88.31 70 GLU A CA 1
ATOM 535 C C . GLU A 1 70 ? -4.086 -8.456 -1.030 1.00 88.31 70 GLU A C 1
ATOM 537 O O . GLU A 1 70 ? -5.088 -8.029 -0.453 1.00 88.31 70 GLU A O 1
ATOM 542 N N . LEU A 1 71 ? -2.868 -8.396 -0.489 1.00 89.88 71 LEU A N 1
ATOM 543 C CA . LEU A 1 71 ? -2.598 -7.779 0.804 1.00 89.88 71 LEU A CA 1
ATOM 544 C C . LEU A 1 71 ? -3.015 -6.302 0.813 1.00 89.88 71 LEU A C 1
ATOM 546 O O . LEU A 1 71 ? -3.697 -5.876 1.741 1.00 89.88 71 LEU A O 1
ATOM 550 N N . LEU A 1 72 ? -2.690 -5.536 -0.233 1.00 93.75 72 LEU A N 1
ATOM 551 C CA . LEU A 1 72 ? -3.094 -4.131 -0.365 1.00 93.75 72 LEU A CA 1
ATOM 552 C C . LEU A 1 72 ? -4.622 -3.978 -0.345 1.00 93.75 72 LEU A C 1
ATOM 554 O O . LEU A 1 72 ? -5.145 -3.089 0.329 1.00 93.75 72 LEU A O 1
ATOM 558 N N . LYS A 1 73 ? -5.357 -4.868 -1.030 1.00 89.88 73 LYS A N 1
ATOM 559 C CA . LYS A 1 73 ? -6.832 -4.892 -0.988 1.00 89.88 73 LYS A CA 1
ATOM 560 C C . LYS A 1 73 ? -7.344 -5.174 0.427 1.00 89.88 73 LYS A C 1
ATOM 562 O O . LYS A 1 73 ? -8.262 -4.501 0.887 1.00 89.88 73 LYS A O 1
ATOM 567 N N . LEU A 1 74 ? -6.765 -6.147 1.132 1.00 86.94 74 LEU A N 1
ATOM 568 C CA . LEU A 1 74 ? -7.158 -6.480 2.507 1.00 86.94 74 LEU A CA 1
ATOM 569 C C . LEU A 1 74 ? -6.882 -5.329 3.482 1.00 86.94 74 LEU A C 1
ATOM 571 O O . LEU A 1 74 ? -7.750 -4.989 4.285 1.00 86.94 74 LEU A O 1
ATOM 575 N N . LEU A 1 75 ? -5.715 -4.692 3.377 1.00 90.94 75 LEU A N 1
ATOM 576 C CA . LEU A 1 75 ? -5.359 -3.522 4.180 1.00 90.94 75 LEU A CA 1
ATOM 577 C C . LEU A 1 75 ? -6.319 -2.355 3.925 1.00 90.94 75 LEU A C 1
ATOM 579 O O . LEU A 1 75 ? -6.739 -1.693 4.871 1.00 90.94 75 LEU A O 1
ATOM 583 N N . ALA A 1 76 ? -6.716 -2.131 2.672 1.00 91.50 76 ALA A N 1
ATOM 584 C CA . ALA A 1 76 ? -7.706 -1.115 2.333 1.00 91.50 76 ALA A CA 1
ATOM 585 C C . ALA A 1 76 ? -9.072 -1.391 2.982 1.00 91.50 76 ALA A C 1
ATOM 587 O O . ALA A 1 76 ? -9.679 -0.485 3.551 1.00 91.50 76 ALA A O 1
ATOM 588 N N . HIS A 1 77 ? -9.547 -2.641 2.965 1.00 84.94 77 HIS A N 1
ATOM 589 C CA . HIS A 1 77 ? -10.783 -3.008 3.663 1.00 84.94 77 HIS A CA 1
ATOM 590 C C . HIS A 1 77 ? -10.674 -2.795 5.175 1.00 84.94 77 HIS A C 1
ATOM 592 O O . HIS A 1 77 ? -11.605 -2.272 5.789 1.00 84.94 77 HIS A O 1
ATOM 598 N N . LEU A 1 78 ? -9.538 -3.158 5.776 1.00 86.38 78 LEU A N 1
ATOM 599 C CA . LEU A 1 78 ? -9.291 -2.927 7.197 1.00 86.38 78 LEU A CA 1
ATOM 600 C C . LEU A 1 78 ? -9.344 -1.432 7.536 1.00 86.38 78 LEU A C 1
ATOM 602 O O . LEU A 1 78 ? -9.932 -1.049 8.545 1.00 86.38 78 LEU A O 1
ATOM 606 N N . GLU A 1 79 ? -8.791 -0.584 6.673 1.00 92.44 79 GLU A N 1
ATOM 607 C CA . GLU A 1 79 ? -8.840 0.867 6.831 1.00 92.44 79 GLU A CA 1
ATOM 608 C C . GLU A 1 79 ? -10.266 1.421 6.716 1.00 92.44 79 GLU A C 1
ATOM 610 O O . GLU A 1 79 ? -10.666 2.269 7.516 1.00 92.44 79 GLU A O 1
ATOM 615 N N . VAL A 1 80 ? -11.069 0.912 5.777 1.00 91.38 80 VAL A N 1
ATOM 616 C CA . VAL A 1 80 ? -12.493 1.268 5.667 1.00 91.38 80 VAL A CA 1
ATOM 617 C C . VAL A 1 80 ? -13.243 0.895 6.948 1.00 91.38 80 VAL A C 1
ATOM 619 O O . VAL A 1 80 ? -13.981 1.723 7.486 1.00 91.38 80 VAL A O 1
ATOM 622 N N . LEU A 1 81 ? -13.022 -0.314 7.475 1.00 89.25 81 LEU A N 1
ATOM 623 C CA . LEU A 1 81 ? -13.631 -0.771 8.728 1.00 89.25 81 LEU A CA 1
ATOM 624 C C . LEU A 1 81 ? -13.189 0.078 9.922 1.00 89.25 81 LEU A C 1
ATOM 626 O O . LEU A 1 81 ? -14.025 0.477 10.731 1.00 89.25 81 LEU A O 1
ATOM 630 N N . ARG A 1 82 ? -11.896 0.406 10.014 1.00 93.06 82 ARG A N 1
ATOM 631 C CA . ARG A 1 82 ? -11.350 1.279 11.060 1.00 93.06 82 ARG A CA 1
ATOM 632 C C . ARG A 1 82 ? -11.993 2.664 11.009 1.00 93.06 82 ARG A C 1
ATOM 634 O O . ARG A 1 82 ? -12.456 3.158 12.034 1.00 93.06 82 ARG A O 1
ATOM 641 N N . ALA A 1 83 ? -12.054 3.282 9.829 1.00 93.12 83 ALA A N 1
ATOM 642 C CA . ALA A 1 83 ? -12.667 4.595 9.644 1.00 93.12 83 ALA A CA 1
ATOM 643 C C . ALA A 1 83 ? -14.165 4.581 9.996 1.00 93.12 83 ALA A C 1
ATOM 645 O O . ALA A 1 83 ? -14.659 5.504 10.644 1.00 93.12 83 ALA A O 1
ATOM 646 N N . HIS A 1 84 ? -14.876 3.515 9.622 1.00 92.44 84 HIS A N 1
ATOM 647 C CA . HIS A 1 84 ? -16.275 3.319 9.990 1.00 92.44 84 HIS A CA 1
ATOM 648 C C . HIS A 1 84 ? -16.458 3.165 11.507 1.00 92.44 84 HIS A C 1
ATOM 650 O O . HIS A 1 84 ? -17.308 3.836 12.086 1.00 92.44 84 HIS A O 1
ATOM 656 N N . ALA A 1 85 ? -15.627 2.358 12.172 1.00 90.75 85 ALA A N 1
ATOM 657 C CA . ALA A 1 85 ? -15.667 2.187 13.624 1.00 90.75 85 ALA A CA 1
ATOM 658 C C . ALA A 1 85 ? -15.411 3.507 14.371 1.00 90.75 85 ALA A C 1
ATOM 660 O O . ALA A 1 85 ? -16.135 3.831 15.309 1.00 90.75 85 ALA A O 1
ATOM 661 N N . VAL A 1 86 ? -14.442 4.312 13.918 1.00 94.75 86 VAL A N 1
ATOM 662 C CA . VAL A 1 86 ? -14.187 5.659 14.463 1.00 94.75 86 VAL A CA 1
ATOM 663 C C . VAL A 1 86 ? -15.392 6.580 14.249 1.00 94.75 86 VAL A C 1
ATOM 665 O O . VAL A 1 86 ? -15.759 7.329 15.152 1.00 94.75 86 VAL A O 1
ATOM 668 N N . SER A 1 87 ? -16.035 6.520 13.079 1.00 94.88 87 SER A N 1
ATOM 669 C CA . SER A 1 87 ? -17.250 7.294 12.796 1.00 94.88 87 SER A CA 1
ATOM 670 C C . SER A 1 87 ? -18.394 6.918 13.738 1.00 94.88 87 SER A C 1
ATOM 672 O O . SER A 1 87 ? -19.016 7.806 14.314 1.00 94.88 87 SER A O 1
ATOM 674 N N . LEU A 1 88 ? -18.654 5.620 13.925 1.00 93.19 88 LEU A N 1
ATOM 675 C CA . LEU A 1 88 ? -19.687 5.134 14.844 1.00 93.19 88 LEU A CA 1
ATOM 676 C C . LEU A 1 88 ? -19.395 5.543 16.290 1.00 93.19 88 LEU A C 1
ATOM 678 O O . LEU A 1 88 ? -20.280 6.048 16.975 1.00 93.19 88 LEU A O 1
ATOM 682 N N . ALA A 1 89 ? -18.148 5.390 16.738 1.00 93.12 89 ALA A N 1
ATOM 683 C CA . ALA A 1 89 ? -17.731 5.806 18.073 1.00 93.12 89 ALA A CA 1
ATOM 684 C C . ALA A 1 89 ? -17.959 7.311 18.302 1.00 93.12 89 ALA A C 1
ATOM 686 O O . ALA A 1 89 ? -18.487 7.704 19.339 1.00 93.12 89 ALA A O 1
ATOM 687 N N . ASN A 1 90 ? -17.636 8.157 17.318 1.00 93.69 90 ASN A N 1
ATOM 688 C CA . ASN A 1 90 ? -17.906 9.594 17.397 1.00 93.69 90 ASN A CA 1
ATOM 689 C C . ASN A 1 90 ? -19.407 9.915 17.444 1.00 93.69 90 ASN A C 1
ATOM 691 O O . ASN A 1 90 ? -19.809 10.782 18.215 1.00 93.69 90 ASN A O 1
ATOM 695 N N . GLN A 1 91 ? -20.235 9.214 16.664 1.00 91.69 91 GLN A N 1
ATOM 696 C CA . GLN A 1 91 ? -21.691 9.391 16.694 1.00 91.69 91 GLN A CA 1
ATOM 697 C C . GLN A 1 91 ? -22.275 9.033 18.067 1.00 91.69 91 GLN A C 1
ATOM 699 O O . GLN A 1 91 ? -23.065 9.805 18.603 1.00 91.69 91 GLN A O 1
ATOM 704 N N . LEU A 1 92 ? -21.835 7.922 18.669 1.00 90.06 92 LEU A N 1
ATOM 705 C CA . LEU A 1 92 ? -22.257 7.505 20.013 1.00 90.06 92 LEU A CA 1
ATOM 706 C C . LEU A 1 92 ? -21.840 8.510 21.100 1.00 90.06 92 LEU A C 1
ATOM 708 O O . LEU A 1 92 ? -22.609 8.807 22.018 1.00 90.06 92 LEU A O 1
ATOM 712 N N . LEU A 1 93 ? -20.629 9.065 20.997 1.00 89.50 93 LEU A N 1
ATOM 713 C CA . LEU A 1 93 ? -20.142 10.094 21.921 1.00 89.50 93 LEU A CA 1
ATOM 714 C C . LEU A 1 93 ? -20.940 11.402 21.823 1.00 89.50 93 LEU A C 1
ATOM 716 O O . LEU A 1 93 ? -21.124 12.072 22.840 1.00 89.50 93 LEU A O 1
ATOM 720 N N . GLN A 1 94 ? -21.415 11.757 20.625 1.00 87.62 94 GLN A N 1
ATOM 721 C CA . GLN A 1 94 ? -22.264 12.930 20.397 1.00 87.62 94 GLN A CA 1
ATOM 722 C C . GLN A 1 94 ? -23.691 12.697 20.905 1.00 87.62 94 GLN A C 1
ATOM 724 O O . GLN A 1 94 ? -24.203 13.506 21.672 1.00 87.62 94 GLN A O 1
ATOM 729 N N . SER A 1 95 ? -24.308 11.557 20.572 1.00 83.00 95 SER A N 1
ATOM 730 C CA . SER A 1 95 ? -25.688 11.253 20.975 1.00 83.00 95 SER A CA 1
ATOM 731 C C . SER A 1 95 ? -25.863 11.141 22.491 1.00 83.00 95 SER A C 1
ATOM 733 O O . SER A 1 95 ? -26.923 11.455 23.018 1.00 83.00 95 SER A O 1
ATOM 735 N N . THR A 1 96 ? -24.825 10.721 23.216 1.00 71.56 96 THR A N 1
ATOM 736 C CA . THR A 1 96 ? -24.849 10.658 24.688 1.00 71.56 96 THR A CA 1
ATOM 737 C C . THR A 1 96 ? -24.514 11.978 25.378 1.00 71.56 96 THR A C 1
ATOM 739 O O . THR A 1 96 ? -24.771 12.111 26.570 1.00 71.56 96 THR A O 1
ATOM 742 N N . GLY A 1 97 ? -23.953 12.957 24.661 1.00 63.03 97 GLY A N 1
ATOM 743 C CA . GLY A 1 97 ? -23.690 14.296 25.194 1.00 63.03 97 GLY A CA 1
ATOM 744 C C . GLY A 1 97 ? -24.927 15.198 25.240 1.00 63.03 97 GLY A C 1
ATOM 745 O O . GLY A 1 97 ? -24.997 16.072 26.098 1.00 63.03 97 GLY A O 1
ATOM 746 N N . ASP A 1 98 ? -25.904 14.955 24.360 1.00 58.34 98 ASP A N 1
ATOM 747 C CA . ASP A 1 98 ? -27.017 15.879 24.093 1.00 58.34 98 ASP A CA 1
ATOM 748 C C . ASP A 1 98 ? -28.355 15.500 24.765 1.00 58.34 98 ASP A C 1
ATOM 750 O O . ASP A 1 98 ? -29.367 16.157 24.514 1.00 58.34 98 ASP A O 1
ATOM 754 N N . THR A 1 99 ? -28.416 14.473 25.630 1.00 52.84 99 THR A N 1
ATOM 755 C CA . THR A 1 99 ? -29.713 13.972 26.133 1.00 52.84 99 THR A CA 1
ATOM 756 C C . THR A 1 99 ? -29.862 13.931 27.658 1.00 52.84 99 THR A C 1
ATOM 758 O O . THR A 1 99 ? -29.552 12.937 28.303 1.00 52.84 99 THR A O 1
ATOM 761 N N . ASP A 1 100 ? -30.545 14.955 28.181 1.00 50.66 100 ASP A N 1
ATOM 762 C CA . ASP A 1 100 ? -31.359 14.944 29.413 1.00 50.66 100 ASP A CA 1
ATOM 763 C C . ASP A 1 100 ? -32.641 14.073 29.283 1.00 50.66 100 ASP A C 1
ATOM 765 O O . ASP A 1 100 ? -33.512 14.098 30.151 1.00 50.66 100 ASP A O 1
ATOM 769 N N . SER A 1 101 ? -32.842 13.328 28.183 1.00 52.25 101 SER A N 1
ATOM 770 C CA . SER A 1 101 ? -34.171 12.766 27.857 1.00 52.25 101 SER A CA 1
ATOM 771 C C . SER A 1 101 ? -34.240 11.397 27.158 1.00 52.25 101 SER A C 1
ATOM 773 O O . SER A 1 101 ? -35.344 10.939 26.869 1.00 52.25 101 SER A O 1
ATOM 775 N N . SER A 1 102 ? -33.138 10.664 26.956 1.00 51.97 102 SER A N 1
ATOM 776 C CA . SER A 1 102 ? -33.230 9.253 26.532 1.00 51.97 102 SER A CA 1
ATOM 777 C C . SER A 1 102 ? -32.225 8.393 27.297 1.00 51.97 102 SER A C 1
ATOM 779 O O . SER A 1 102 ? -31.020 8.567 27.179 1.00 51.97 102 SER A O 1
ATOM 781 N N . GLY A 1 103 ? -32.741 7.523 28.170 1.00 53.19 103 GLY A N 1
ATOM 782 C CA . GLY A 1 103 ? -32.025 6.858 29.267 1.00 53.19 103 GLY A CA 1
ATOM 783 C C . GLY A 1 103 ? -30.989 5.790 28.894 1.00 53.19 103 GLY A C 1
ATOM 784 O O . GLY A 1 103 ? -30.878 4.799 29.608 1.00 53.19 103 GLY A O 1
ATOM 785 N N . GLN A 1 104 ? -30.231 5.966 27.812 1.00 57.50 104 GLN A N 1
ATOM 786 C CA . GLN A 1 104 ? -29.017 5.193 27.538 1.00 57.50 104 GLN A CA 1
ATOM 787 C C . GLN A 1 104 ? -27.794 6.093 27.725 1.00 57.50 104 GLN A C 1
ATOM 789 O O . GLN A 1 104 ? -27.223 6.615 26.772 1.00 57.50 104 GLN A O 1
ATOM 794 N N . SER A 1 105 ? -27.401 6.284 28.985 1.00 69.69 105 SER A N 1
ATOM 795 C CA . SER A 1 105 ? -26.081 6.827 29.302 1.00 69.69 105 SER A CA 1
ATOM 796 C C . SER A 1 105 ? -25.047 5.732 29.058 1.00 69.69 105 SER A C 1
ATOM 798 O O . SER A 1 105 ? -25.202 4.627 29.577 1.00 69.69 105 SER A O 1
ATOM 800 N N . LEU A 1 106 ? -23.998 6.030 28.286 1.00 77.62 106 LEU A N 1
ATOM 801 C CA . LEU A 1 106 ? -22.787 5.206 28.290 1.00 77.62 106 LEU A CA 1
ATOM 802 C C . LEU A 1 106 ? -22.211 5.195 29.708 1.00 77.62 106 LEU A C 1
ATOM 804 O O . LEU A 1 106 ? -22.283 6.212 30.408 1.00 77.62 106 LEU A O 1
ATOM 808 N N . ASP A 1 107 ? -21.635 4.066 30.114 1.00 86.06 107 ASP A N 1
ATOM 809 C CA . ASP A 1 107 ? -20.828 4.040 31.327 1.00 86.06 107 ASP A CA 1
ATOM 810 C C . ASP A 1 107 ? -19.563 4.898 31.143 1.00 86.06 107 ASP A C 1
ATOM 812 O O . ASP A 1 107 ? -19.116 5.167 30.022 1.00 86.06 107 ASP A O 1
ATOM 816 N N . THR A 1 108 ? -18.997 5.362 32.256 1.00 85.44 108 THR A N 1
ATOM 817 C CA . THR A 1 108 ? -17.817 6.235 32.253 1.00 85.44 108 THR A CA 1
ATOM 818 C C . THR A 1 108 ? -16.629 5.540 31.587 1.00 85.44 108 THR A C 1
ATOM 820 O O . THR A 1 108 ? -15.952 6.159 30.767 1.00 85.44 108 THR A O 1
ATOM 823 N N . GLU A 1 109 ? -16.426 4.248 31.864 1.00 89.38 109 GLU A N 1
ATOM 824 C CA . GLU A 1 109 ? -15.341 3.451 31.278 1.00 89.38 109 GLU A CA 1
ATOM 825 C C . GLU A 1 109 ? -15.491 3.319 29.752 1.00 89.38 109 GLU A C 1
ATOM 827 O O . GLU A 1 109 ? -14.550 3.599 29.003 1.00 89.38 109 GLU A O 1
ATOM 832 N N . ASP A 1 110 ? -16.696 3.000 29.270 1.00 89.31 110 ASP A N 1
ATOM 833 C CA . ASP A 1 110 ? -16.992 2.904 27.836 1.00 89.31 110 ASP A CA 1
ATOM 834 C C . ASP A 1 110 ? -16.788 4.246 27.124 1.00 89.31 110 ASP A C 1
ATOM 836 O O . ASP A 1 110 ? -16.220 4.312 26.028 1.00 89.31 110 ASP A O 1
ATOM 840 N N . ARG A 1 111 ? -17.216 5.348 27.750 1.00 89.69 111 ARG A N 1
ATOM 841 C CA . ARG A 1 111 ? -17.023 6.696 27.207 1.00 89.69 111 ARG A CA 1
ATOM 842 C C . ARG A 1 111 ? -15.540 7.038 27.096 1.00 89.69 111 ARG A C 1
ATOM 844 O O . ARG A 1 111 ? -15.114 7.535 26.051 1.00 89.69 111 ARG A O 1
ATOM 851 N N . GLU A 1 112 ? -14.753 6.780 28.137 1.00 90.81 112 GLU A N 1
ATOM 852 C CA . GLU A 1 112 ? -13.306 7.015 28.127 1.00 90.81 112 GLU A CA 1
ATOM 853 C C . GLU A 1 112 ? -12.602 6.178 27.052 1.00 90.81 112 GLU A C 1
ATOM 855 O O . GLU A 1 112 ? -11.778 6.708 26.297 1.00 90.81 112 GLU A O 1
ATOM 860 N N . ALA A 1 113 ? -12.976 4.902 26.911 1.00 91.06 113 ALA A N 1
ATOM 861 C CA . ALA A 1 113 ? -12.448 4.021 25.875 1.00 91.06 113 ALA A CA 1
ATOM 862 C C . ALA A 1 113 ? -12.761 4.543 24.463 1.00 91.06 113 ALA A C 1
ATOM 864 O O . ALA A 1 113 ? -11.865 4.621 23.614 1.00 91.06 113 ALA A O 1
ATOM 865 N N . LEU A 1 114 ? -14.003 4.967 24.209 1.00 92.75 114 LEU A N 1
ATOM 866 C CA . LEU A 1 114 ? -14.406 5.542 22.923 1.00 92.75 114 LEU A CA 1
ATOM 867 C C . LEU A 1 114 ? -13.657 6.847 22.625 1.00 92.75 114 LEU A C 1
ATOM 869 O O . LEU A 1 114 ? -13.147 7.005 21.516 1.00 92.75 114 LEU A O 1
ATOM 873 N N . VAL A 1 115 ? -13.507 7.746 23.605 1.00 93.25 115 VAL A N 1
ATOM 874 C CA . VAL A 1 115 ? -12.727 8.991 23.452 1.00 93.25 115 VAL A CA 1
ATOM 875 C C . VAL A 1 115 ? -11.260 8.688 23.130 1.00 93.25 115 VAL A C 1
ATOM 877 O O . VAL A 1 115 ? -10.656 9.326 22.263 1.00 93.25 115 VAL A O 1
ATOM 880 N N . ALA A 1 116 ? -10.669 7.694 23.795 1.00 92.44 116 ALA A N 1
ATOM 881 C CA . ALA A 1 116 ? -9.295 7.282 23.532 1.00 92.44 116 ALA A CA 1
ATOM 882 C C . ALA A 1 116 ? -9.116 6.692 22.120 1.00 92.44 116 ALA A C 1
ATOM 884 O O . ALA A 1 116 ? -8.062 6.885 21.502 1.00 92.44 116 ALA A O 1
ATOM 885 N N . LEU A 1 117 ? -10.131 5.992 21.602 1.00 90.44 117 LEU A N 1
ATOM 886 C CA . LEU A 1 117 ? -10.147 5.425 20.250 1.00 90.44 117 LEU A CA 1
ATOM 887 C C . LEU A 1 117 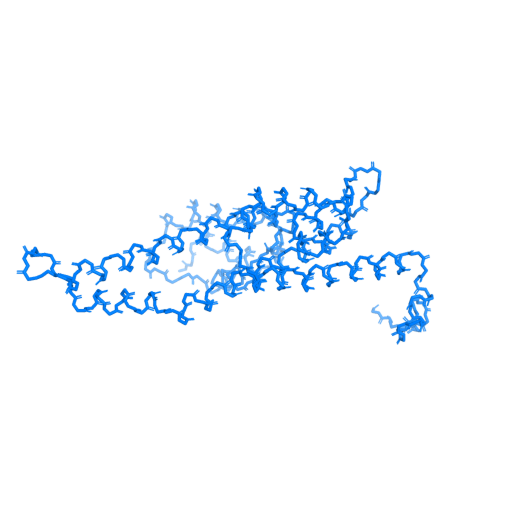? -10.326 6.492 19.164 1.00 90.44 117 LEU A C 1
ATOM 889 O O . LEU A 1 117 ? -9.689 6.393 18.115 1.00 90.44 117 LEU A O 1
ATOM 893 N N . THR A 1 118 ? -11.151 7.512 19.408 1.00 95.56 118 THR A N 1
ATOM 894 C CA . THR A 1 118 ? -11.475 8.551 18.416 1.00 95.56 118 THR A CA 1
ATOM 895 C C . THR A 1 118 ? -10.578 9.783 18.479 1.00 95.56 118 THR A C 1
ATOM 897 O O . THR A 1 118 ? -10.716 10.680 17.645 1.00 95.56 118 THR A O 1
ATOM 900 N N . LYS A 1 119 ? -9.622 9.831 19.419 1.00 96.19 119 LYS A N 1
ATOM 901 C CA . LYS A 1 119 ? -8.684 10.950 19.575 1.00 96.19 119 LYS A CA 1
ATOM 902 C C . LYS A 1 119 ? -8.043 11.331 18.224 1.00 96.19 119 LYS A C 1
ATOM 904 O O . LYS A 1 119 ? -7.363 10.486 17.631 1.00 96.19 119 LYS A O 1
ATOM 909 N N . PRO A 1 120 ? -8.153 12.595 17.759 1.00 95.19 120 PRO A N 1
ATOM 910 C CA . PRO A 1 120 ? -7.697 12.993 16.422 1.00 95.19 120 PRO A CA 1
ATOM 911 C C . PRO A 1 120 ? -6.232 12.654 16.135 1.00 95.19 120 PRO A C 1
ATOM 913 O O . PRO A 1 120 ? -5.907 12.142 15.067 1.00 95.19 120 PRO A O 1
ATOM 916 N N . SER A 1 121 ? -5.349 12.848 17.121 1.00 96.19 121 SER A N 1
ATOM 917 C CA . SER A 1 121 ? -3.926 12.516 16.994 1.00 96.19 121 SER A CA 1
ATOM 918 C C . SER A 1 121 ? -3.688 11.020 16.763 1.00 96.19 121 SER A C 1
ATOM 920 O O . SER A 1 121 ? -2.789 10.645 16.019 1.00 96.19 121 SER A O 1
ATOM 922 N N . ARG A 1 122 ? -4.499 10.152 17.383 1.00 94.75 122 ARG A N 1
ATOM 923 C CA . ARG A 1 122 ? -4.414 8.696 17.214 1.00 94.75 122 ARG A CA 1
ATOM 924 C C . ARG A 1 122 ? -4.931 8.281 15.842 1.00 94.75 122 ARG A C 1
ATOM 926 O O . ARG A 1 122 ? -4.278 7.491 15.168 1.00 94.75 122 ARG A O 1
ATOM 933 N N . VAL A 1 123 ? -6.074 8.827 15.428 1.00 95.75 123 VAL A N 1
ATOM 934 C CA . VAL A 1 123 ? -6.683 8.556 14.117 1.00 95.75 123 VAL A CA 1
ATOM 935 C C . VAL A 1 123 ? -5.740 8.973 12.987 1.00 95.75 123 VAL A C 1
ATOM 937 O O . VAL A 1 123 ? -5.535 8.198 12.055 1.00 95.75 123 VAL A O 1
ATOM 940 N N . SER A 1 124 ? -5.127 10.153 13.106 1.00 95.94 124 SER A N 1
ATOM 941 C CA . SER A 1 124 ? -4.117 10.657 12.171 1.00 95.94 124 SER A CA 1
ATOM 942 C C . SER A 1 124 ? -2.873 9.762 12.147 1.00 95.94 124 SER A C 1
ATOM 944 O O . SER A 1 124 ? -2.494 9.285 11.083 1.00 95.94 124 SER A O 1
ATOM 946 N N . ALA A 1 125 ? -2.306 9.412 13.308 1.00 95.81 125 ALA A N 1
ATOM 947 C CA . ALA A 1 125 ? -1.137 8.531 13.374 1.00 95.81 125 ALA A CA 1
ATOM 948 C C . ALA A 1 125 ? -1.394 7.146 12.750 1.00 95.81 125 ALA A C 1
ATOM 950 O O . ALA A 1 125 ? -0.555 6.626 12.017 1.00 95.81 125 ALA A O 1
ATOM 951 N N . GLN A 1 126 ? -2.566 6.552 13.000 1.00 94.75 126 GLN A N 1
ATOM 952 C CA . GLN A 1 126 ? -2.968 5.287 12.375 1.00 94.75 126 GLN A CA 1
ATOM 953 C C . GLN A 1 126 ? -3.057 5.408 10.852 1.00 94.75 126 GLN A C 1
ATOM 955 O O . GLN A 1 126 ? -2.602 4.508 10.146 1.00 94.75 126 GLN A O 1
ATOM 960 N N . ARG A 1 127 ? -3.600 6.522 10.346 1.00 96.44 127 ARG A N 1
ATOM 961 C CA . ARG A 1 127 ? -3.680 6.790 8.908 1.00 96.44 127 ARG A CA 1
ATOM 962 C C . ARG A 1 127 ? -2.288 6.922 8.288 1.00 96.44 127 ARG A C 1
ATOM 964 O O . ARG A 1 127 ? -2.019 6.283 7.275 1.00 96.44 127 ARG A O 1
ATOM 971 N N . THR A 1 128 ? -1.378 7.650 8.934 1.00 96.75 128 THR A N 1
ATOM 972 C CA . THR A 1 128 ? 0.023 7.751 8.499 1.00 96.75 128 THR A CA 1
ATOM 973 C C . THR A 1 128 ? 0.697 6.379 8.440 1.00 96.75 128 THR A C 1
ATOM 975 O O . THR A 1 128 ? 1.376 6.068 7.464 1.00 96.75 128 THR A O 1
ATOM 978 N N . ILE A 1 129 ? 0.495 5.530 9.454 1.00 96.00 129 ILE A N 1
ATOM 979 C CA . ILE A 1 129 ? 1.035 4.161 9.467 1.00 96.00 129 ILE A CA 1
ATOM 980 C C . ILE A 1 129 ? 0.466 3.348 8.300 1.00 96.00 129 ILE A C 1
ATOM 982 O O . ILE A 1 129 ? 1.233 2.721 7.573 1.00 96.00 129 ILE A O 1
ATOM 986 N N . PHE A 1 130 ? -0.851 3.397 8.082 1.00 96.25 130 PHE A N 1
ATOM 987 C CA . PHE A 1 130 ? -1.498 2.728 6.955 1.00 96.25 130 PHE A CA 1
ATOM 988 C C . PHE A 1 130 ? -0.870 3.146 5.617 1.00 96.25 130 PHE A C 1
ATOM 990 O O . PHE A 1 130 ? -0.435 2.282 4.859 1.00 96.25 130 PHE A O 1
ATOM 997 N N . ARG A 1 131 ? -0.737 4.452 5.349 1.00 97.50 131 ARG A N 1
ATOM 998 C CA . ARG A 1 131 ? -0.146 4.958 4.097 1.00 97.50 131 ARG A CA 1
ATOM 999 C C . ARG A 1 131 ? 1.303 4.511 3.910 1.00 97.50 131 ARG A C 1
ATOM 1001 O O . ARG A 1 131 ? 1.656 4.049 2.827 1.00 97.50 131 ARG A O 1
ATOM 1008 N N . LYS A 1 132 ? 2.116 4.551 4.970 1.00 96.75 132 LYS A N 1
ATOM 1009 C CA . LYS A 1 132 ? 3.501 4.055 4.933 1.00 96.75 132 LYS A CA 1
ATOM 1010 C C . LYS A 1 132 ? 3.578 2.565 4.604 1.00 96.75 132 LYS A C 1
ATOM 1012 O O . LYS A 1 132 ? 4.415 2.177 3.795 1.00 96.75 132 LYS A O 1
ATOM 1017 N N . ILE A 1 133 ? 2.696 1.745 5.180 1.00 95.81 133 ILE A N 1
ATOM 1018 C CA . ILE A 1 133 ? 2.620 0.310 4.868 1.00 95.81 133 ILE A CA 1
ATOM 1019 C C . ILE A 1 133 ? 2.244 0.105 3.397 1.00 95.81 133 ILE A C 1
ATOM 1021 O O . ILE A 1 133 ? 2.908 -0.669 2.714 1.00 95.81 133 ILE A O 1
ATOM 1025 N N . ILE A 1 134 ? 1.232 0.822 2.890 1.00 97.44 134 ILE A N 1
ATOM 1026 C CA . ILE A 1 134 ? 0.834 0.747 1.476 1.00 97.44 134 ILE A CA 1
ATOM 1027 C C . ILE A 1 134 ? 2.019 1.088 0.564 1.00 97.44 134 ILE A C 1
ATOM 1029 O O . ILE A 1 134 ? 2.347 0.293 -0.313 1.00 97.44 134 ILE A O 1
ATOM 1033 N N . HIS A 1 135 ? 2.704 2.213 0.792 1.00 97.88 135 HIS A N 1
ATOM 1034 C CA . HIS A 1 135 ? 3.848 2.620 -0.031 1.00 97.88 135 HIS A CA 1
ATOM 1035 C C . HIS A 1 135 ? 5.000 1.609 0.029 1.00 97.88 135 HIS A C 1
ATOM 1037 O O . HIS A 1 135 ? 5.536 1.241 -1.015 1.00 97.88 135 HIS A O 1
ATOM 1043 N N . ALA A 1 136 ? 5.337 1.103 1.219 1.00 96.25 136 ALA A N 1
ATOM 1044 C CA . ALA A 1 136 ? 6.382 0.095 1.385 1.00 96.25 136 ALA A CA 1
ATOM 1045 C C . ALA A 1 136 ? 6.046 -1.212 0.650 1.00 96.25 136 ALA A C 1
ATOM 1047 O O . ALA A 1 136 ? 6.899 -1.765 -0.042 1.00 96.25 136 ALA A O 1
ATOM 1048 N N . CYS A 1 137 ? 4.800 -1.685 0.745 1.00 96.06 137 CYS A N 1
ATOM 1049 C CA . CYS A 1 137 ? 4.334 -2.853 0.002 1.00 96.06 137 CYS A CA 1
ATOM 1050 C C . CYS A 1 137 ? 4.408 -2.627 -1.513 1.00 96.06 137 CYS A C 1
ATOM 1052 O O . CYS A 1 137 ? 4.914 -3.489 -2.227 1.00 96.06 137 CYS A O 1
ATOM 1054 N N . CYS A 1 138 ? 3.951 -1.473 -2.005 1.00 97.62 138 CYS A N 1
ATOM 1055 C CA . CYS A 1 138 ? 4.021 -1.136 -3.425 1.00 97.62 138 CYS A CA 1
ATOM 1056 C C . CYS A 1 138 ? 5.467 -1.118 -3.944 1.00 97.62 138 CYS A C 1
ATOM 1058 O O . CYS A 1 138 ? 5.753 -1.761 -4.950 1.00 97.62 138 CYS A O 1
ATOM 1060 N N . LEU A 1 139 ? 6.382 -0.435 -3.244 1.00 96.88 139 LEU A N 1
ATOM 1061 C CA . LEU A 1 139 ? 7.805 -0.375 -3.603 1.00 96.88 139 LEU A CA 1
ATOM 1062 C C . LEU A 1 139 ? 8.435 -1.767 -3.632 1.00 96.88 139 LEU A C 1
ATOM 1064 O O . LEU A 1 139 ? 9.062 -2.156 -4.615 1.00 96.88 139 LEU A O 1
ATOM 1068 N N . LEU A 1 140 ? 8.199 -2.552 -2.580 1.00 95.00 140 LEU A N 1
ATOM 1069 C CA . LEU A 1 140 ? 8.696 -3.918 -2.493 1.00 95.00 140 LEU A CA 1
ATOM 1070 C C . LEU A 1 140 ? 8.173 -4.791 -3.640 1.00 95.00 140 LEU A C 1
ATOM 1072 O O . LEU A 1 140 ? 8.917 -5.607 -4.186 1.00 95.00 140 LEU A O 1
ATOM 1076 N N . HIS A 1 141 ? 6.909 -4.613 -4.031 1.00 95.31 141 HIS A N 1
ATOM 1077 C CA . HIS A 1 141 ? 6.348 -5.347 -5.156 1.00 95.31 141 HIS A CA 1
ATOM 1078 C C . HIS A 1 141 ? 6.973 -4.925 -6.486 1.00 95.31 141 HIS A C 1
ATOM 1080 O O . HIS A 1 141 ? 7.307 -5.800 -7.275 1.00 95.31 141 HIS A O 1
ATOM 1086 N N . ILE A 1 142 ? 7.214 -3.629 -6.715 1.00 96.56 142 ILE A N 1
ATOM 1087 C CA . ILE A 1 142 ? 7.938 -3.153 -7.906 1.00 96.56 142 ILE A CA 1
ATOM 1088 C C . ILE A 1 142 ? 9.340 -3.765 -7.981 1.00 96.56 142 ILE A C 1
ATOM 1090 O O . ILE A 1 142 ? 9.717 -4.276 -9.032 1.00 96.56 142 ILE A O 1
ATOM 1094 N N . HIS A 1 143 ? 10.084 -3.800 -6.870 1.00 93.56 143 HIS A N 1
ATOM 1095 C CA . HIS A 1 143 ? 11.410 -4.429 -6.838 1.00 93.56 143 HIS A CA 1
ATOM 1096 C C . HIS A 1 143 ? 11.345 -5.920 -7.193 1.00 93.56 143 HIS A C 1
ATOM 1098 O O . HIS A 1 143 ? 12.179 -6.428 -7.943 1.00 93.56 143 HIS A O 1
ATOM 1104 N N . ASN A 1 144 ? 10.340 -6.627 -6.667 1.00 91.88 144 ASN A N 1
ATOM 1105 C CA . ASN A 1 144 ? 10.120 -8.034 -6.978 1.00 91.88 144 ASN A CA 1
ATOM 1106 C C . ASN A 1 144 ? 9.768 -8.253 -8.453 1.00 91.88 144 ASN A C 1
ATOM 1108 O O . ASN A 1 144 ? 10.332 -9.143 -9.084 1.00 91.88 144 ASN A O 1
ATOM 1112 N N . LEU A 1 145 ? 8.844 -7.450 -8.985 1.00 92.94 145 LEU A N 1
ATOM 1113 C CA . LEU A 1 145 ? 8.405 -7.544 -10.371 1.00 92.94 145 LEU A CA 1
ATOM 1114 C C . LEU A 1 145 ? 9.560 -7.274 -11.327 1.00 92.94 145 LEU A C 1
ATOM 1116 O O . LEU A 1 145 ? 9.749 -8.052 -12.245 1.00 92.94 145 LEU A O 1
ATOM 1120 N N . TRP A 1 146 ? 10.375 -6.247 -11.072 1.00 93.19 146 TRP A N 1
ATOM 1121 C CA . TRP A 1 146 ? 11.564 -5.973 -11.879 1.00 93.19 146 TRP A CA 1
ATOM 1122 C C . TRP A 1 146 ? 12.535 -7.159 -11.901 1.00 93.19 146 TRP A C 1
ATOM 1124 O O . TRP A 1 146 ? 12.982 -7.572 -12.965 1.00 93.19 146 TRP A O 1
ATOM 1134 N N . ARG A 1 147 ? 12.818 -7.759 -10.738 1.00 88.69 147 ARG A N 1
ATOM 1135 C CA . ARG A 1 147 ? 13.734 -8.906 -10.641 1.00 88.69 147 ARG A CA 1
ATOM 1136 C C . ARG A 1 147 ? 13.230 -10.140 -11.394 1.00 88.69 147 ARG A C 1
ATOM 1138 O O . ARG A 1 147 ? 14.040 -10.935 -11.863 1.00 88.69 147 ARG A O 1
ATOM 1145 N N . ALA A 1 148 ? 11.917 -10.341 -11.421 1.00 89.00 148 ALA A N 1
ATOM 1146 C CA . ALA A 1 148 ? 11.279 -11.491 -12.053 1.00 89.00 148 ALA A CA 1
ATOM 1147 C C . ALA A 1 148 ? 10.787 -11.201 -13.480 1.00 89.00 148 ALA A C 1
ATOM 1149 O O . ALA A 1 148 ? 10.160 -12.078 -14.064 1.00 89.00 148 ALA A O 1
ATOM 1150 N N . TYR A 1 149 ? 11.044 -9.998 -14.006 1.00 91.25 149 TYR A N 1
ATOM 1151 C CA . TYR A 1 149 ? 10.444 -9.511 -15.240 1.00 91.25 149 TYR A CA 1
ATOM 1152 C C . TYR A 1 149 ? 10.935 -10.285 -16.460 1.00 91.25 149 TYR A C 1
ATOM 1154 O O . TYR A 1 149 ? 12.136 -10.354 -16.729 1.00 91.25 149 TYR A O 1
ATOM 1162 N N . ASP A 1 150 ? 9.984 -10.792 -17.232 1.00 89.81 150 ASP A N 1
ATOM 1163 C CA . ASP A 1 150 ? 10.199 -11.406 -18.531 1.00 89.81 150 ASP A CA 1
ATOM 1164 C C . ASP A 1 150 ? 9.525 -10.567 -19.622 1.00 89.81 150 ASP A C 1
ATOM 1166 O O . ASP A 1 150 ? 8.304 -10.555 -19.761 1.00 89.81 150 ASP A O 1
ATOM 1170 N N . ALA A 1 151 ? 10.329 -9.883 -20.438 1.00 87.69 151 ALA A N 1
ATOM 1171 C CA . ALA A 1 151 ? 9.831 -8.991 -21.482 1.00 87.69 151 ALA A CA 1
ATOM 1172 C C . ALA A 1 151 ? 8.980 -9.690 -22.562 1.00 87.69 151 ALA A C 1
ATOM 1174 O O . ALA A 1 151 ? 8.246 -9.004 -23.275 1.00 87.69 151 ALA A O 1
ATOM 1175 N N . GLU A 1 152 ? 9.077 -11.016 -22.712 1.00 90.44 152 GLU A N 1
ATOM 1176 C CA . GLU A 1 152 ? 8.284 -11.768 -23.693 1.00 90.44 152 GLU A CA 1
ATOM 1177 C C . GLU A 1 152 ? 6.904 -12.167 -23.156 1.00 90.44 152 GLU A C 1
ATOM 1179 O O . GLU A 1 152 ? 5.955 -12.295 -23.933 1.00 90.44 152 GLU A O 1
ATOM 1184 N N . ASN A 1 153 ? 6.785 -12.362 -21.840 1.00 90.56 153 ASN A N 1
ATOM 1185 C CA . ASN A 1 153 ? 5.611 -12.974 -21.215 1.00 90.56 153 ASN A CA 1
ATOM 1186 C C . ASN A 1 153 ? 4.863 -12.041 -20.254 1.00 90.56 153 ASN A C 1
ATOM 1188 O O . ASN A 1 153 ? 3.663 -12.235 -20.033 1.00 90.56 153 ASN A O 1
ATOM 1192 N N . ASP A 1 154 ? 5.535 -11.027 -19.712 1.00 89.62 154 ASP A N 1
ATOM 1193 C CA . ASP A 1 154 ? 4.972 -10.140 -18.704 1.00 89.62 154 ASP A CA 1
ATOM 1194 C C . ASP A 1 154 ? 4.438 -8.830 -19.299 1.00 89.62 154 ASP A C 1
ATOM 1196 O O . ASP A 1 154 ? 4.990 -8.271 -20.252 1.00 89.62 154 ASP A O 1
ATOM 1200 N N . PRO A 1 155 ? 3.355 -8.281 -18.721 1.00 89.56 155 PRO A N 1
ATOM 1201 C CA . PRO A 1 155 ? 2.896 -6.949 -19.072 1.00 89.56 155 PRO A CA 1
ATOM 1202 C C . PRO A 1 155 ? 3.924 -5.885 -18.650 1.00 89.56 155 PRO A C 1
ATOM 1204 O O . PRO A 1 155 ? 4.634 -6.068 -17.658 1.00 89.56 155 PRO A O 1
ATOM 1207 N N . PRO A 1 156 ? 3.944 -4.714 -19.314 1.00 90.94 156 PRO A N 1
ATOM 1208 C CA . PRO A 1 156 ? 4.842 -3.628 -18.946 1.00 90.94 156 PRO A CA 1
ATOM 1209 C C . PRO A 1 156 ? 4.715 -3.234 -17.470 1.00 90.94 156 PRO A C 1
ATOM 1211 O O . PRO A 1 156 ? 3.618 -2.961 -16.970 1.00 90.94 156 PRO A O 1
ATOM 1214 N N . LEU A 1 157 ? 5.857 -3.122 -16.786 1.00 91.94 157 LEU A N 1
ATOM 1215 C CA . LEU A 1 157 ? 5.930 -2.726 -15.372 1.00 91.94 157 LEU A CA 1
ATOM 1216 C C . LEU A 1 157 ? 5.328 -1.339 -15.102 1.00 91.94 157 LEU A C 1
ATOM 1218 O O . LEU A 1 157 ? 4.879 -1.058 -13.989 1.00 91.94 157 LEU A O 1
ATOM 1222 N N . THR A 1 158 ? 5.244 -0.490 -16.129 1.00 92.56 158 THR A N 1
ATOM 1223 C CA . THR A 1 158 ? 4.553 0.805 -16.104 1.00 92.56 158 THR A CA 1
ATOM 1224 C C . THR A 1 158 ? 3.104 0.701 -15.641 1.00 92.56 158 THR A C 1
ATOM 1226 O O . THR A 1 158 ? 2.644 1.593 -14.933 1.00 92.56 158 THR A O 1
ATOM 1229 N N . ASN A 1 159 ? 2.402 -0.398 -15.934 1.00 94.25 159 ASN A N 1
ATOM 1230 C CA . ASN A 1 159 ? 1.032 -0.599 -15.456 1.00 94.25 159 ASN A CA 1
ATOM 1231 C C . ASN A 1 159 ? 0.972 -0.647 -13.921 1.00 94.25 159 ASN A C 1
ATOM 1233 O O . ASN A 1 159 ? 0.136 0.012 -13.304 1.00 94.25 159 ASN A O 1
ATOM 1237 N N . HIS A 1 160 ? 1.904 -1.369 -13.291 1.00 96.00 160 HIS A N 1
ATOM 1238 C CA . HIS A 1 160 ? 1.990 -1.452 -11.833 1.00 96.00 160 HIS A CA 1
ATOM 1239 C C . HIS A 1 160 ? 2.429 -0.127 -11.205 1.00 96.00 160 HIS A C 1
ATOM 1241 O O . HIS A 1 160 ? 1.917 0.262 -10.157 1.00 96.00 160 HIS A O 1
ATOM 1247 N N . LEU A 1 161 ? 3.338 0.597 -11.861 1.00 96.62 161 LEU A N 1
ATOM 1248 C CA . LEU A 1 161 ? 3.761 1.926 -11.424 1.00 96.62 161 LEU A CA 1
ATOM 1249 C C . LEU A 1 161 ? 2.598 2.932 -11.424 1.00 96.62 161 LEU A C 1
ATOM 1251 O O . LEU A 1 161 ? 2.438 3.668 -10.451 1.00 96.62 161 LEU A O 1
ATOM 1255 N N . ILE A 1 162 ? 1.756 2.918 -12.462 1.00 97.62 162 ILE A N 1
ATOM 1256 C CA . ILE A 1 162 ? 0.545 3.749 -12.550 1.00 97.62 162 ILE A CA 1
ATOM 1257 C C . ILE A 1 162 ? -0.464 3.359 -11.463 1.00 97.62 162 ILE A C 1
ATOM 1259 O O . ILE A 1 162 ? -1.010 4.230 -10.787 1.00 97.62 162 ILE A O 1
ATOM 1263 N N . ASP A 1 163 ? -0.685 2.060 -11.249 1.00 97.75 163 ASP A N 1
ATOM 1264 C CA . ASP A 1 163 ? -1.609 1.564 -10.224 1.00 97.75 163 ASP A CA 1
ATOM 1265 C C . ASP A 1 163 ? -1.195 1.967 -8.797 1.00 97.75 163 ASP A C 1
ATOM 1267 O O . ASP A 1 163 ? -2.042 2.275 -7.947 1.00 97.75 163 ASP A O 1
ATOM 1271 N N . TYR A 1 164 ? 0.107 1.946 -8.510 1.00 98.31 164 TYR A N 1
ATOM 1272 C CA . TYR A 1 164 ? 0.643 2.181 -7.170 1.00 98.31 164 TYR A CA 1
ATOM 1273 C C . TYR A 1 164 ? 0.957 3.644 -6.875 1.00 98.31 164 TYR A C 1
ATOM 1275 O O . TYR A 1 164 ? 0.688 4.103 -5.760 1.00 98.31 164 TYR A O 1
ATOM 1283 N N . PHE A 1 165 ? 1.472 4.385 -7.855 1.00 98.25 165 PHE A N 1
ATOM 1284 C CA . PHE A 1 165 ? 1.951 5.756 -7.669 1.00 98.25 165 PHE A CA 1
ATOM 1285 C C . PHE A 1 165 ? 1.346 6.752 -8.671 1.00 98.25 165 PHE A C 1
ATOM 1287 O O . PHE A 1 165 ? 2.074 7.531 -9.298 1.00 98.25 165 PHE A O 1
ATOM 1294 N N . PRO A 1 166 ? 0.011 6.775 -8.835 1.00 98.06 166 PRO A N 1
ATOM 1295 C CA . PRO A 1 166 ? -0.638 7.587 -9.863 1.00 98.06 166 PRO A CA 1
ATOM 1296 C C . PRO A 1 166 ? -0.353 9.090 -9.717 1.00 98.06 166 PRO A C 1
ATOM 1298 O O . PRO A 1 166 ? -0.306 9.798 -10.722 1.00 98.06 166 PRO A O 1
ATOM 1301 N N . ALA A 1 167 ? -0.105 9.591 -8.498 1.00 97.50 167 ALA A N 1
ATOM 1302 C CA . ALA A 1 167 ? 0.190 11.006 -8.260 1.00 97.50 167 ALA A CA 1
ATOM 1303 C C . ALA A 1 167 ? 1.514 11.468 -8.895 1.00 97.50 167 ALA A C 1
ATOM 1305 O O . ALA A 1 167 ? 1.648 12.634 -9.269 1.00 97.50 167 ALA A O 1
ATOM 1306 N N . PHE A 1 168 ? 2.489 10.564 -9.033 1.00 97.44 168 PHE A N 1
ATOM 1307 C CA . PHE A 1 168 ? 3.761 10.843 -9.698 1.00 97.44 168 PHE A CA 1
ATOM 1308 C C . PHE A 1 168 ? 3.635 10.808 -11.218 1.00 97.44 168 PHE A C 1
ATOM 1310 O O . PHE A 1 168 ? 4.147 11.688 -11.912 1.00 97.44 168 PHE A O 1
ATOM 1317 N N . PHE A 1 169 ? 2.926 9.806 -11.733 1.00 96.00 169 PHE A N 1
ATOM 1318 C CA . PHE A 1 169 ? 2.823 9.551 -13.167 1.00 96.00 169 PHE A CA 1
ATOM 1319 C C . PHE A 1 169 ? 1.802 10.450 -13.876 1.00 96.00 169 PHE A C 1
ATOM 1321 O O . PHE A 1 169 ? 1.943 10.697 -15.067 1.00 96.00 169 PHE A O 1
ATOM 1328 N N . ALA A 1 170 ? 0.844 11.052 -13.161 1.00 95.81 170 ALA A N 1
ATOM 1329 C CA . ALA A 1 170 ? -0.146 11.977 -13.737 1.00 95.81 170 ALA A CA 1
ATOM 1330 C C . ALA A 1 170 ? 0.444 13.243 -14.406 1.00 95.81 170 ALA A C 1
ATOM 1332 O O . ALA A 1 170 ? -0.274 13.970 -15.108 1.00 95.81 170 ALA A O 1
ATOM 1333 N N . ARG A 1 171 ? 1.741 13.521 -14.200 1.00 92.69 171 ARG A N 1
ATOM 1334 C CA . ARG A 1 171 ? 2.474 14.596 -14.888 1.00 92.69 171 ARG A CA 1
ATOM 1335 C C . ARG A 1 171 ? 2.585 14.368 -16.394 1.00 92.69 171 ARG A C 1
ATOM 1337 O O . ARG A 1 171 ? 2.627 15.340 -17.143 1.00 92.69 171 ARG A O 1
ATOM 1344 N N . ASP A 1 172 ? 2.626 13.108 -16.812 1.00 94.44 172 ASP A N 1
ATOM 1345 C CA . ASP A 1 172 ? 2.683 12.724 -18.213 1.00 94.44 172 ASP A CA 1
ATOM 1346 C C . ASP A 1 172 ? 1.254 12.760 -18.795 1.00 94.44 172 ASP A C 1
ATOM 1348 O O . ASP A 1 172 ? 0.360 12.084 -18.269 1.00 94.44 172 ASP A O 1
ATOM 1352 N N . PRO A 1 173 ? 0.998 13.598 -19.821 1.00 95.62 173 PRO A N 1
ATOM 1353 C CA . PRO A 1 173 ? -0.317 13.719 -20.439 1.00 95.62 173 PRO A CA 1
ATOM 1354 C C . PRO A 1 173 ? -0.880 12.398 -20.969 1.00 95.62 173 PRO A C 1
ATOM 1356 O O . PRO A 1 173 ? -2.090 12.202 -20.873 1.00 95.62 173 PRO A O 1
ATOM 1359 N N . ASP A 1 174 ? -0.033 11.498 -21.471 1.00 95.81 174 ASP A N 1
ATOM 1360 C CA . ASP A 1 174 ? -0.475 10.296 -22.189 1.00 95.81 174 ASP A CA 1
ATOM 1361 C C . ASP A 1 174 ? -1.021 9.218 -21.242 1.00 95.81 174 ASP A C 1
ATOM 1363 O O . ASP A 1 174 ? -1.849 8.393 -21.628 1.00 95.81 174 ASP A O 1
ATOM 1367 N N . ILE A 1 175 ? -0.605 9.247 -19.973 1.00 95.56 175 ILE A N 1
ATOM 1368 C CA . ILE A 1 175 ? -1.011 8.277 -18.940 1.00 95.56 175 ILE A CA 1
ATOM 1369 C C . ILE A 1 175 ? -1.900 8.890 -17.852 1.00 95.56 175 ILE A C 1
ATOM 1371 O O . ILE A 1 175 ? -2.314 8.197 -16.920 1.00 95.56 175 ILE A O 1
ATOM 1375 N N . ARG A 1 176 ? -2.234 10.181 -17.954 1.00 96.06 176 ARG A N 1
ATOM 1376 C CA . ARG A 1 176 ? -3.003 10.906 -16.931 1.00 96.06 176 ARG A CA 1
ATOM 1377 C C . ARG A 1 176 ? -4.367 10.277 -16.648 1.00 96.06 176 ARG A C 1
ATOM 1379 O O . ARG A 1 176 ? -4.749 10.157 -15.483 1.00 96.06 176 ARG A O 1
ATOM 1386 N N . ASP A 1 177 ? -5.075 9.841 -17.686 1.00 97.38 177 ASP A N 1
ATOM 1387 C CA . ASP A 1 177 ? -6.390 9.205 -17.542 1.00 97.38 177 ASP A CA 1
ATOM 1388 C C . ASP A 1 177 ? -6.289 7.837 -16.850 1.00 97.38 177 ASP A C 1
ATOM 1390 O O . ASP A 1 177 ? -7.137 7.483 -16.023 1.00 97.38 177 ASP A O 1
ATOM 1394 N N . ALA A 1 178 ? -5.211 7.090 -17.110 1.00 97.12 178 ALA A N 1
ATOM 1395 C CA . ALA A 1 178 ? -4.926 5.835 -16.421 1.00 97.12 178 ALA A CA 1
ATOM 1396 C C . ALA A 1 178 ? -4.621 6.076 -14.933 1.00 97.12 178 ALA A C 1
ATOM 1398 O O . ALA A 1 178 ? -5.152 5.369 -14.078 1.00 97.12 178 ALA A O 1
ATOM 1399 N N . CYS A 1 179 ? -3.862 7.125 -14.600 1.00 97.75 179 CYS A N 1
ATOM 1400 C CA . CYS A 1 179 ? -3.615 7.532 -13.212 1.00 97.75 179 CYS A CA 1
ATOM 1401 C C . CYS A 1 179 ? -4.907 7.934 -12.482 1.00 97.75 179 CYS A C 1
ATOM 1403 O O . CYS A 1 179 ? -5.129 7.527 -11.340 1.00 97.75 179 CYS A O 1
ATOM 1405 N N . ALA A 1 180 ? -5.785 8.702 -13.136 1.00 97.62 180 ALA A N 1
ATOM 1406 C CA . ALA A 1 180 ? -7.083 9.076 -12.574 1.00 97.62 180 ALA A CA 1
ATOM 1407 C C . ALA A 1 180 ? -7.974 7.845 -12.332 1.00 97.62 180 ALA A C 1
ATOM 1409 O O . ALA A 1 180 ? -8.632 7.736 -11.294 1.00 97.62 180 ALA A O 1
ATOM 1410 N N . THR A 1 181 ? -7.947 6.888 -13.262 1.00 97.94 181 THR A N 1
ATOM 1411 C CA . THR A 1 181 ? -8.638 5.601 -13.124 1.00 97.94 181 THR A CA 1
ATOM 1412 C C . THR A 1 181 ? -8.070 4.800 -11.955 1.00 97.94 181 THR A C 1
ATOM 1414 O O . THR A 1 181 ? -8.833 4.351 -11.102 1.00 97.94 181 THR A O 1
ATOM 1417 N N . ALA A 1 182 ? -6.744 4.700 -11.831 1.00 97.50 182 ALA A N 1
ATOM 1418 C CA . ALA A 1 182 ? -6.095 4.011 -10.722 1.00 97.50 182 ALA A CA 1
ATOM 1419 C C . ALA A 1 182 ? -6.486 4.608 -9.360 1.00 97.50 182 ALA A C 1
ATOM 1421 O O . ALA A 1 182 ? -6.876 3.866 -8.459 1.00 97.50 182 ALA A O 1
ATOM 1422 N N . LEU A 1 183 ? -6.470 5.938 -9.213 1.00 97.25 183 LEU A N 1
ATOM 1423 C CA . LEU A 1 183 ? -6.909 6.617 -7.983 1.00 97.25 183 LEU A CA 1
ATOM 1424 C C . LEU A 1 183 ? -8.360 6.296 -7.604 1.00 97.25 183 LEU A C 1
ATOM 1426 O O . LEU A 1 183 ? -8.690 6.233 -6.421 1.00 97.25 183 LEU A O 1
ATOM 1430 N N . LYS A 1 184 ? -9.227 6.096 -8.600 1.00 96.75 184 LYS A N 1
ATOM 1431 C CA . LYS A 1 184 ? -10.649 5.811 -8.397 1.00 96.75 184 LYS A CA 1
ATOM 1432 C C . LYS A 1 184 ? -10.924 4.336 -8.104 1.00 96.75 184 LYS A C 1
ATOM 1434 O O . LYS A 1 184 ? -11.763 4.028 -7.262 1.00 96.75 184 LYS A O 1
ATOM 1439 N N . GLU A 1 185 ? -10.278 3.434 -8.833 1.00 96.19 185 GLU A N 1
ATOM 1440 C CA . GLU A 1 185 ? -10.625 2.010 -8.845 1.00 96.19 185 GLU A CA 1
ATOM 1441 C C . GLU A 1 185 ? -9.801 1.176 -7.868 1.00 96.19 185 GLU A C 1
ATOM 1443 O O . GLU A 1 185 ? -10.250 0.114 -7.425 1.00 96.19 185 GLU A O 1
ATOM 1448 N N . ARG A 1 186 ? -8.592 1.623 -7.512 1.00 97.19 186 ARG A N 1
ATOM 1449 C CA . ARG A 1 186 ? -7.737 0.863 -6.601 1.00 97.19 186 ARG A CA 1
ATOM 1450 C C . ARG A 1 186 ? -8.111 1.154 -5.145 1.00 97.19 186 ARG A C 1
ATOM 1452 O O . ARG A 1 186 ? -7.989 2.291 -4.689 1.00 97.19 186 ARG A O 1
ATOM 1459 N N . PRO A 1 187 ? -8.509 0.135 -4.360 1.00 94.31 187 PRO A N 1
ATOM 1460 C CA . PRO A 1 187 ? -9.076 0.356 -3.031 1.00 94.31 187 PRO A CA 1
ATOM 1461 C C . PRO A 1 187 ? -8.070 0.939 -2.029 1.00 94.31 187 PRO A C 1
ATOM 1463 O O . PRO A 1 187 ? -8.464 1.640 -1.102 1.00 94.31 187 PRO A O 1
ATOM 1466 N N . TRP A 1 188 ? -6.767 0.711 -2.213 1.00 95.38 188 TRP A N 1
ATOM 1467 C CA . TRP A 1 188 ? -5.724 1.273 -1.345 1.00 95.38 188 TRP A CA 1
ATOM 1468 C C . TRP A 1 188 ? -5.534 2.793 -1.495 1.00 95.38 188 TRP A C 1
ATOM 1470 O O . TRP A 1 188 ? -4.866 3.403 -0.659 1.00 95.38 188 TRP A O 1
ATOM 1480 N N . HIS A 1 189 ? -6.171 3.422 -2.489 1.00 97.12 189 HIS A N 1
ATOM 1481 C CA . HIS A 1 189 ? -6.257 4.883 -2.630 1.00 97.12 189 HIS A CA 1
ATOM 1482 C C . HIS A 1 189 ? -7.527 5.474 -1.998 1.00 97.12 189 HIS A C 1
ATOM 1484 O O . HIS A 1 189 ? -7.820 6.656 -2.164 1.00 97.12 189 HIS A O 1
ATOM 1490 N N . TYR A 1 190 ? -8.284 4.675 -1.236 1.00 93.00 190 TYR A N 1
ATOM 1491 C CA . TYR A 1 190 ? -9.511 5.119 -0.579 1.00 93.00 190 TYR A CA 1
ATOM 1492 C C . TYR A 1 190 ? -9.305 6.388 0.261 1.00 93.00 190 TYR A C 1
ATOM 1494 O O . TYR A 1 190 ? -8.496 6.413 1.200 1.00 93.00 190 TYR A O 1
ATOM 1502 N N . LYS A 1 191 ? -10.096 7.420 -0.079 1.00 95.19 191 LYS A N 1
ATOM 1503 C CA . LYS A 1 191 ? -10.113 8.749 0.557 1.00 95.19 191 LYS A CA 1
ATOM 1504 C C . LYS A 1 191 ? -8.711 9.329 0.765 1.00 95.19 191 LYS A C 1
ATOM 1506 O O . LYS A 1 191 ? -8.430 9.888 1.821 1.00 95.19 191 LYS A O 1
ATOM 1511 N N . ILE A 1 192 ? -7.837 9.139 -0.220 1.00 96.94 192 ILE A N 1
ATOM 1512 C CA . ILE A 1 192 ? -6.515 9.753 -0.216 1.00 96.94 192 ILE A CA 1
ATOM 1513 C C . ILE A 1 192 ? -6.645 11.283 -0.154 1.00 96.94 192 ILE A C 1
ATOM 1515 O O . ILE A 1 192 ? -7.482 11.858 -0.852 1.00 96.94 192 ILE A O 1
ATOM 1519 N N . THR A 1 193 ? -5.878 11.926 0.725 1.00 97.19 193 THR A N 1
ATOM 1520 C CA . THR A 1 193 ? -5.839 13.393 0.857 1.00 97.19 193 THR A CA 1
ATOM 1521 C C . THR A 1 193 ? -4.746 14.004 -0.019 1.00 97.19 193 THR A C 1
ATOM 1523 O O . THR A 1 193 ? -3.903 13.284 -0.547 1.00 97.19 193 THR A O 1
ATOM 1526 N N . ASP A 1 194 ? -4.723 15.332 -0.149 1.00 97.31 194 ASP A N 1
ATOM 1527 C CA . ASP A 1 194 ? -3.683 16.036 -0.913 1.00 97.31 194 ASP A CA 1
ATOM 1528 C C . ASP A 1 194 ? -2.278 15.821 -0.327 1.00 97.31 194 ASP A C 1
ATOM 1530 O O . ASP A 1 194 ? -1.345 15.525 -1.070 1.00 97.31 194 ASP A O 1
ATOM 1534 N N . ASP A 1 195 ? -2.136 15.858 1.002 1.00 97.19 195 ASP A N 1
ATOM 1535 C CA . ASP A 1 195 ? -0.867 15.539 1.673 1.00 97.19 195 ASP A CA 1
ATOM 1536 C C . ASP A 1 195 ? -0.434 14.088 1.383 1.00 97.19 195 ASP A C 1
ATOM 1538 O O . ASP A 1 195 ? 0.723 13.807 1.088 1.00 97.19 195 ASP A O 1
ATOM 1542 N N . GLU A 1 196 ? -1.381 13.145 1.389 1.00 97.88 196 GLU A N 1
ATOM 1543 C CA . GLU A 1 196 ? -1.101 11.737 1.082 1.00 97.88 196 GLU A CA 1
ATOM 1544 C C . GLU A 1 196 ? -0.811 11.492 -0.407 1.00 97.88 196 GLU A C 1
ATOM 1546 O O . GLU A 1 196 ? -0.169 10.494 -0.753 1.00 97.88 196 GLU A O 1
ATOM 1551 N N . LEU A 1 197 ? -1.304 12.365 -1.291 1.00 98.06 197 LEU A N 1
ATOM 1552 C CA . LEU A 1 197 ? -0.947 12.392 -2.707 1.00 98.06 197 LEU A CA 1
ATOM 1553 C C . LEU A 1 197 ? 0.483 12.904 -2.899 1.00 98.06 197 LEU A C 1
ATOM 1555 O O . LEU A 1 197 ? 1.166 12.404 -3.793 1.00 98.06 197 LEU A O 1
ATOM 1559 N N . GLU A 1 198 ? 0.953 13.838 -2.069 1.00 98.00 198 GLU A N 1
ATOM 1560 C CA . GLU A 1 198 ? 2.363 14.238 -2.055 1.00 98.00 198 GLU A CA 1
ATOM 1561 C C . GLU A 1 198 ? 3.251 13.071 -1.622 1.00 98.00 198 GLU A C 1
ATOM 1563 O O . GLU A 1 198 ? 4.148 12.682 -2.367 1.00 98.00 198 GLU A O 1
ATOM 1568 N N . ASP A 1 199 ? 2.920 12.406 -0.511 1.00 97.69 199 ASP A N 1
ATOM 1569 C CA . ASP A 1 199 ? 3.645 11.208 -0.067 1.00 97.69 199 ASP A CA 1
ATOM 1570 C C . ASP A 1 199 ? 3.649 10.112 -1.154 1.00 97.69 199 ASP A C 1
ATOM 1572 O O . ASP A 1 199 ? 4.630 9.386 -1.343 1.00 97.69 199 ASP A O 1
ATOM 1576 N N . ASN A 1 200 ? 2.534 9.955 -1.882 1.00 98.25 200 ASN A N 1
ATOM 1577 C CA . ASN A 1 200 ? 2.440 9.015 -3.000 1.00 98.25 200 ASN A CA 1
ATOM 1578 C C . ASN A 1 200 ? 3.345 9.425 -4.168 1.00 98.25 200 ASN A C 1
ATOM 1580 O O . ASN A 1 200 ? 3.933 8.558 -4.817 1.00 98.25 200 ASN A O 1
ATOM 1584 N N . ARG A 1 201 ? 3.470 10.731 -4.428 1.00 98.12 201 ARG A N 1
ATOM 1585 C CA . ARG A 1 201 ? 4.362 11.279 -5.449 1.00 98.12 201 ARG A CA 1
ATOM 1586 C C . ARG A 1 201 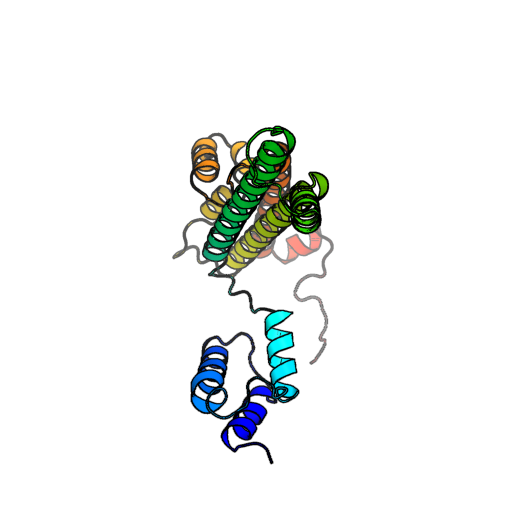? 5.822 11.030 -5.095 1.00 98.12 201 ARG A C 1
ATOM 1588 O O . ARG A 1 201 ? 6.572 10.588 -5.960 1.00 98.12 201 ARG A O 1
ATOM 1595 N N . GLU A 1 202 ? 6.208 11.261 -3.844 1.00 98.19 202 GLU A N 1
ATOM 1596 C CA . GLU A 1 202 ? 7.560 10.993 -3.349 1.00 98.19 202 GLU A CA 1
ATOM 1597 C C . GLU A 1 202 ? 7.915 9.505 -3.450 1.00 98.19 202 GLU A C 1
ATOM 1599 O O . GLU A 1 202 ? 8.964 9.148 -3.988 1.00 98.19 202 GLU A O 1
ATOM 1604 N N . ALA A 1 203 ? 7.018 8.617 -3.013 1.00 97.94 203 ALA A N 1
ATOM 1605 C CA . ALA A 1 203 ? 7.215 7.175 -3.159 1.00 97.94 203 ALA A CA 1
ATOM 1606 C C . ALA A 1 203 ? 7.280 6.749 -4.640 1.00 97.94 203 ALA A C 1
ATOM 1608 O O . ALA A 1 203 ? 8.090 5.900 -5.010 1.00 97.94 203 ALA A O 1
ATOM 1609 N N . GLY A 1 204 ? 6.476 7.373 -5.506 1.00 97.81 204 GLY A N 1
ATOM 1610 C CA . GLY A 1 204 ? 6.537 7.166 -6.953 1.00 97.81 204 GLY A CA 1
ATOM 1611 C C . GLY A 1 204 ? 7.858 7.610 -7.574 1.00 97.81 204 GLY A C 1
ATOM 1612 O O . GLY A 1 204 ? 8.363 6.936 -8.472 1.00 97.81 204 GLY A O 1
ATOM 1613 N N . ALA A 1 205 ? 8.451 8.691 -7.064 1.00 98.00 205 ALA A N 1
ATOM 1614 C CA . ALA A 1 205 ? 9.777 9.139 -7.468 1.00 98.00 205 ALA A CA 1
ATOM 1615 C C . ALA A 1 205 ? 10.845 8.098 -7.142 1.00 98.00 205 ALA A C 1
ATOM 1617 O O . ALA A 1 205 ? 11.617 7.742 -8.026 1.00 98.00 205 ALA A O 1
ATOM 1618 N N . GLN A 1 206 ? 10.815 7.548 -5.927 1.00 98.06 206 GLN A N 1
ATOM 1619 C CA . GLN A 1 206 ? 11.726 6.478 -5.511 1.00 98.06 206 GLN A CA 1
ATOM 1620 C C . GLN A 1 206 ? 11.566 5.227 -6.385 1.00 98.06 206 GLN A C 1
ATOM 1622 O O . GLN A 1 206 ? 12.554 4.642 -6.820 1.00 98.06 206 GLN A O 1
ATOM 1627 N N . ALA A 1 207 ? 10.324 4.835 -6.694 1.00 97.44 207 ALA A N 1
ATOM 1628 C CA . ALA A 1 207 ? 10.056 3.696 -7.570 1.00 97.44 207 ALA A CA 1
ATOM 1629 C C . ALA A 1 207 ? 10.611 3.921 -8.987 1.00 97.44 207 ALA A C 1
ATOM 1631 O O . ALA A 1 207 ? 11.205 3.021 -9.575 1.00 97.44 207 ALA A O 1
ATOM 1632 N N . ALA A 1 208 ? 10.425 5.121 -9.540 1.00 95.62 208 ALA A N 1
ATOM 1633 C CA . ALA A 1 208 ? 10.916 5.463 -10.869 1.00 95.62 208 ALA A CA 1
ATOM 1634 C C . ALA A 1 208 ? 12.447 5.548 -10.917 1.00 95.62 208 ALA A C 1
ATOM 1636 O O . ALA A 1 208 ? 13.051 5.041 -11.857 1.00 95.62 208 ALA A O 1
ATOM 1637 N N . GLU A 1 209 ? 13.069 6.145 -9.899 1.00 96.06 209 GLU A N 1
ATOM 1638 C CA . GLU A 1 209 ? 14.524 6.193 -9.744 1.00 96.06 209 GLU A CA 1
ATOM 1639 C C . GLU A 1 209 ? 15.115 4.783 -9.677 1.00 96.06 209 GLU A C 1
ATOM 1641 O O . GLU A 1 209 ? 16.036 4.471 -10.428 1.00 96.06 209 GLU A O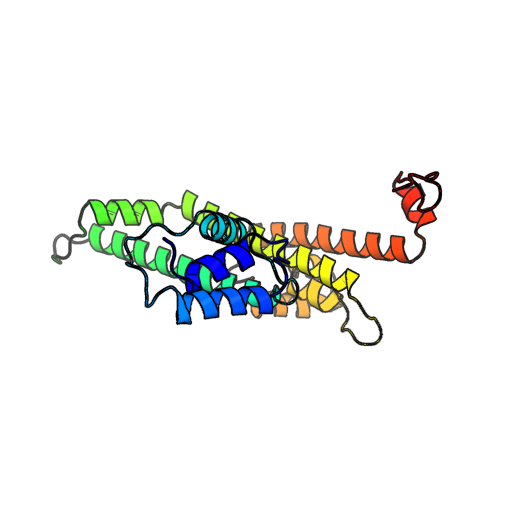 1
ATOM 1646 N N . PHE A 1 210 ? 14.528 3.901 -8.859 1.00 95.50 210 PHE A N 1
ATOM 1647 C CA . PHE A 1 210 ? 14.911 2.492 -8.816 1.00 95.50 210 PHE A CA 1
ATOM 1648 C C . PHE A 1 210 ? 14.864 1.856 -10.210 1.00 95.50 210 PHE A C 1
ATOM 1650 O O . PHE A 1 210 ? 15.844 1.253 -10.633 1.00 95.50 210 PHE A O 1
ATOM 1657 N N . MET A 1 211 ? 13.761 2.023 -10.944 1.00 94.38 211 MET A N 1
ATOM 1658 C CA . MET A 1 211 ? 13.593 1.426 -12.273 1.00 94.38 211 MET A CA 1
ATOM 1659 C C . MET A 1 211 ? 14.629 1.925 -13.286 1.00 94.38 211 MET A C 1
ATOM 1661 O O . MET A 1 211 ? 15.148 1.128 -14.066 1.00 94.38 211 MET A O 1
ATOM 1665 N N . VAL A 1 212 ? 14.948 3.222 -13.266 1.00 93.12 212 VAL A N 1
ATOM 1666 C CA . VAL A 1 212 ? 15.983 3.811 -14.131 1.00 93.12 212 VAL A CA 1
ATOM 1667 C C . VAL A 1 212 ? 17.357 3.249 -13.780 1.00 93.12 212 VAL A C 1
ATOM 1669 O O . VAL A 1 212 ? 18.058 2.765 -14.666 1.00 93.12 212 VAL A O 1
ATOM 1672 N N . ASN A 1 213 ? 17.715 3.252 -12.497 1.00 92.00 213 ASN A N 1
ATOM 1673 C CA . ASN A 1 213 ? 19.002 2.748 -12.023 1.00 92.00 213 ASN A CA 1
ATOM 1674 C C . ASN A 1 213 ? 19.176 1.257 -12.337 1.00 92.00 213 ASN A C 1
ATOM 1676 O O . ASN A 1 213 ? 20.234 0.822 -12.783 1.00 92.00 213 ASN A O 1
ATOM 1680 N N . ALA A 1 214 ? 18.118 0.473 -12.147 1.00 89.75 214 ALA A N 1
ATOM 1681 C CA . ALA A 1 214 ? 18.133 -0.959 -12.387 1.00 89.75 214 ALA A CA 1
ATOM 1682 C C . ALA A 1 214 ? 18.255 -1.293 -13.889 1.00 89.75 214 ALA A C 1
ATOM 1684 O O . ALA A 1 214 ? 18.977 -2.221 -14.263 1.00 89.75 214 ALA A O 1
ATOM 1685 N N . ALA A 1 215 ? 17.610 -0.506 -14.759 1.00 89.19 215 ALA A N 1
ATOM 1686 C CA . ALA A 1 215 ? 17.777 -0.608 -16.209 1.00 89.19 215 ALA A CA 1
ATOM 1687 C C . ALA A 1 215 ? 19.206 -0.245 -16.646 1.00 89.19 215 ALA A C 1
ATOM 1689 O O . ALA A 1 215 ? 19.849 -1.038 -17.326 1.00 89.19 215 ALA A O 1
ATOM 1690 N N . GLN A 1 216 ? 19.746 0.886 -16.176 1.00 90.44 216 GLN A N 1
ATOM 1691 C CA . GLN A 1 216 ? 21.127 1.296 -16.467 1.00 90.44 216 GLN A CA 1
ATOM 1692 C C . GLN A 1 216 ? 22.151 0.246 -16.028 1.00 90.44 216 GLN A C 1
ATOM 1694 O O . GLN A 1 216 ? 23.073 -0.067 -16.777 1.00 90.44 216 GLN A O 1
ATOM 1699 N N . TYR A 1 217 ? 21.970 -0.324 -14.833 1.00 89.12 217 TYR A N 1
ATOM 1700 C CA . TYR A 1 217 ? 22.832 -1.392 -14.337 1.00 89.12 217 TYR A CA 1
ATOM 1701 C C . TYR A 1 217 ? 22.767 -2.645 -15.214 1.00 89.12 217 TYR A C 1
ATOM 1703 O O . TYR A 1 217 ? 23.778 -3.313 -15.397 1.00 89.12 217 TYR A O 1
ATOM 1711 N N . THR A 1 218 ? 21.594 -2.975 -15.757 1.00 87.56 218 THR A N 1
ATOM 1712 C CA . THR A 1 218 ? 21.419 -4.142 -16.633 1.00 87.56 218 THR A CA 1
ATOM 1713 C C . THR A 1 218 ? 22.047 -3.916 -18.009 1.00 87.56 218 THR A C 1
ATOM 1715 O O . THR A 1 218 ? 22.614 -4.851 -18.572 1.00 87.56 218 THR A O 1
ATOM 1718 N N . ASP A 1 219 ? 21.991 -2.686 -18.523 1.00 90.94 219 ASP A N 1
ATOM 1719 C CA . ASP A 1 219 ? 22.573 -2.314 -19.814 1.00 90.94 219 ASP A CA 1
ATOM 1720 C C . ASP A 1 219 ? 24.113 -2.256 -19.770 1.00 90.94 219 ASP A C 1
ATOM 1722 O O . ASP A 1 219 ? 24.776 -2.793 -20.659 1.00 90.94 219 ASP A O 1
ATOM 1726 N N . ASP A 1 220 ? 24.695 -1.621 -18.743 1.00 92.12 220 ASP A N 1
ATOM 1727 C CA . ASP A 1 220 ? 26.150 -1.520 -18.555 1.00 92.12 220 ASP A CA 1
ATOM 1728 C C . ASP A 1 220 ? 26.534 -1.482 -17.059 1.00 92.12 220 ASP A C 1
ATOM 1730 O O . ASP A 1 220 ? 26.661 -0.405 -16.459 1.00 92.12 220 ASP A O 1
ATOM 1734 N N . PRO A 1 221 ? 26.769 -2.656 -16.437 1.00 90.19 221 PRO A N 1
ATOM 1735 C CA . PRO A 1 221 ? 27.103 -2.742 -15.018 1.00 90.19 221 PRO A CA 1
ATOM 1736 C C . PRO A 1 221 ? 28.389 -1.995 -14.640 1.00 90.19 221 PRO A C 1
ATOM 1738 O O . PRO A 1 221 ? 28.486 -1.450 -13.542 1.00 90.19 221 PRO A O 1
ATOM 1741 N N . HIS A 1 222 ? 29.392 -1.976 -15.526 1.00 89.62 222 HIS A N 1
ATOM 1742 C CA . HIS A 1 222 ? 30.692 -1.365 -15.237 1.00 89.62 222 HIS A CA 1
ATOM 1743 C C . HIS A 1 222 ? 30.590 0.152 -15.208 1.00 89.62 222 HIS A C 1
ATOM 1745 O O . HIS A 1 222 ? 31.027 0.779 -14.241 1.00 89.62 222 HIS A O 1
ATOM 1751 N N . ARG A 1 223 ? 29.968 0.727 -16.241 1.00 91.50 223 ARG A N 1
ATOM 1752 C CA . ARG A 1 223 ? 29.728 2.164 -16.315 1.00 91.50 223 ARG A CA 1
ATOM 1753 C C . ARG A 1 223 ? 28.833 2.637 -15.176 1.00 91.50 223 ARG A C 1
ATOM 1755 O O . ARG A 1 223 ? 29.143 3.645 -14.549 1.00 91.50 223 ARG A O 1
ATOM 1762 N N . TYR A 1 224 ? 27.766 1.895 -14.873 1.00 90.00 224 TYR A N 1
ATOM 1763 C CA . TYR A 1 224 ? 26.890 2.217 -13.749 1.00 90.00 224 TYR A CA 1
ATOM 1764 C C . TYR A 1 224 ? 27.674 2.285 -12.429 1.00 90.00 224 TYR A C 1
ATOM 1766 O O . TYR A 1 224 ? 27.534 3.251 -11.678 1.00 90.00 224 TYR A O 1
ATOM 1774 N N . CYS A 1 225 ? 28.535 1.294 -12.160 1.00 89.25 225 CYS A N 1
ATOM 1775 C CA . CYS A 1 225 ? 29.385 1.281 -10.971 1.00 89.25 225 CYS A CA 1
ATOM 1776 C C . CYS A 1 225 ? 30.381 2.450 -10.939 1.00 89.25 225 CYS A C 1
ATOM 1778 O O . CYS A 1 225 ? 30.543 3.062 -9.887 1.00 89.25 225 CYS A O 1
ATOM 1780 N N . GLU A 1 226 ? 31.010 2.796 -12.065 1.00 92.06 226 GLU A N 1
ATOM 1781 C CA . GLU A 1 226 ? 31.927 3.941 -12.155 1.00 92.06 226 GLU A CA 1
ATOM 1782 C C . GLU A 1 226 ? 31.216 5.272 -11.859 1.00 92.06 226 GLU A C 1
ATOM 1784 O O . GLU A 1 226 ? 31.687 6.050 -11.028 1.00 92.06 226 GLU A O 1
ATOM 1789 N N . GLU A 1 227 ? 30.053 5.509 -12.475 1.00 92.31 227 GLU A N 1
ATOM 1790 C CA . GLU A 1 227 ? 29.268 6.741 -12.303 1.00 92.31 227 GLU A CA 1
ATOM 1791 C C . GLU A 1 227 ? 28.757 6.924 -10.861 1.00 92.31 227 GLU A C 1
ATOM 1793 O O . GLU A 1 227 ? 28.625 8.056 -10.393 1.00 92.31 227 GLU A O 1
ATOM 1798 N N . HIS A 1 228 ? 28.517 5.825 -10.136 1.00 89.75 228 HIS A N 1
ATOM 1799 C CA . HIS A 1 228 ? 27.983 5.840 -8.768 1.00 89.75 228 HIS A CA 1
ATOM 1800 C C . HIS A 1 228 ? 29.037 5.569 -7.678 1.00 89.75 228 HIS A C 1
ATOM 1802 O O . HIS A 1 228 ? 28.704 5.545 -6.492 1.00 89.75 228 HIS A O 1
ATOM 1808 N N . GLY A 1 229 ? 30.310 5.390 -8.050 1.00 90.50 229 GLY A N 1
ATOM 1809 C CA . GLY A 1 229 ? 31.407 5.149 -7.106 1.00 90.50 229 GLY A CA 1
ATOM 1810 C C . GLY A 1 229 ? 31.360 3.782 -6.412 1.00 90.50 229 GLY A C 1
ATOM 1811 O O . GLY A 1 229 ? 31.813 3.660 -5.273 1.00 90.50 229 GLY A O 1
ATOM 1812 N N . TYR A 1 230 ? 30.801 2.765 -7.071 1.00 87.94 230 TYR A N 1
ATOM 1813 C CA . TYR A 1 230 ? 30.780 1.380 -6.597 1.00 87.94 230 TYR A CA 1
ATOM 1814 C C . TYR A 1 230 ? 31.966 0.577 -7.144 1.00 87.94 230 TYR A C 1
ATOM 1816 O O . TYR A 1 230 ? 32.456 0.827 -8.246 1.00 87.94 230 TYR A O 1
ATOM 1824 N N . ASP A 1 231 ? 32.390 -0.450 -6.404 1.00 84.62 231 ASP A N 1
ATOM 1825 C CA . ASP A 1 231 ? 33.364 -1.416 -6.911 1.00 84.62 231 ASP A CA 1
ATOM 1826 C C . ASP A 1 231 ? 32.773 -2.174 -8.110 1.00 84.62 231 ASP A C 1
ATOM 1828 O O . ASP A 1 231 ? 31.669 -2.719 -8.039 1.00 84.62 231 ASP A O 1
ATOM 1832 N N . SER A 1 232 ? 33.513 -2.224 -9.220 1.00 71.62 232 SER A N 1
ATOM 1833 C CA . SER A 1 232 ? 33.066 -2.922 -10.428 1.00 71.62 232 SER A CA 1
ATOM 1834 C C . SER A 1 232 ? 32.865 -4.425 -10.168 1.00 71.62 232 SER A C 1
ATOM 1836 O O . SER A 1 232 ? 33.733 -5.073 -9.564 1.00 71.62 232 SER A O 1
ATOM 1838 N N . PRO A 1 233 ? 31.774 -5.034 -10.673 1.00 64.38 233 PRO A N 1
ATOM 1839 C CA . PRO A 1 233 ? 31.583 -6.475 -10.594 1.00 64.38 233 PRO A CA 1
ATOM 1840 C C . PRO A 1 233 ? 32.698 -7.174 -11.387 1.00 64.38 233 PRO A C 1
ATOM 1842 O O . PRO A 1 233 ? 32.750 -7.105 -12.609 1.00 64.38 233 PRO A O 1
ATOM 1845 N N . GLY A 1 234 ? 33.634 -7.811 -10.676 1.00 62.72 234 GLY A N 1
ATOM 1846 C CA . GLY A 1 234 ? 34.775 -8.530 -11.263 1.00 62.72 234 GLY A CA 1
ATOM 1847 C C . GLY A 1 234 ? 36.167 -8.018 -10.874 1.00 62.72 234 GLY A C 1
ATOM 1848 O O . GLY A 1 234 ? 37.145 -8.712 -11.144 1.00 62.72 234 GLY A O 1
ATOM 1849 N N . THR A 1 235 ? 36.289 -6.871 -10.196 1.00 54.72 235 THR A N 1
ATOM 1850 C CA . THR A 1 235 ? 37.583 -6.380 -9.667 1.00 54.72 235 THR A CA 1
ATOM 1851 C C . THR A 1 235 ? 37.856 -6.775 -8.215 1.00 54.72 235 THR A C 1
ATOM 1853 O O . THR A 1 235 ? 38.972 -6.590 -7.730 1.00 54.72 235 THR A O 1
ATOM 1856 N N . SER A 1 236 ? 36.884 -7.374 -7.520 1.00 49.59 236 SER A N 1
ATOM 1857 C CA . SER A 1 236 ? 37.095 -7.941 -6.186 1.00 49.59 236 SER A CA 1
ATOM 1858 C C . SER A 1 236 ? 37.868 -9.257 -6.291 1.00 49.59 236 SER A C 1
ATOM 1860 O O . SER A 1 236 ? 37.322 -10.323 -6.578 1.00 49.59 236 SER A O 1
ATOM 1862 N N . SER A 1 237 ? 39.170 -9.167 -6.050 1.00 46.06 237 SER A N 1
ATOM 1863 C CA . SER A 1 237 ? 40.068 -10.279 -5.761 1.00 46.06 237 SER A CA 1
ATOM 1864 C C . SER A 1 237 ? 39.428 -11.251 -4.763 1.00 46.06 237 SER A C 1
ATOM 1866 O O . SER A 1 237 ? 39.140 -10.888 -3.628 1.00 46.06 237 SER A O 1
ATOM 1868 N N . SER A 1 238 ? 39.229 -12.493 -5.210 1.00 43.12 238 SER A N 1
ATOM 1869 C CA . SER A 1 238 ? 39.092 -13.724 -4.421 1.00 43.12 238 SER A CA 1
ATOM 1870 C C . SER A 1 238 ? 38.930 -13.555 -2.899 1.00 43.12 238 SER A C 1
ATOM 1872 O O . SER A 1 238 ? 39.913 -13.621 -2.156 1.00 43.12 238 SER A O 1
ATOM 1874 N N . VAL A 1 239 ? 37.692 -13.483 -2.413 1.00 41.09 239 VAL A N 1
ATOM 1875 C CA . VAL A 1 239 ? 37.382 -14.025 -1.086 1.00 41.09 239 VAL A CA 1
ATOM 1876 C C . VAL A 1 239 ? 36.817 -15.416 -1.321 1.00 41.09 239 VAL A C 1
ATOM 1878 O O . VAL A 1 239 ? 35.689 -15.583 -1.777 1.00 41.09 239 VAL A O 1
ATOM 1881 N N . LYS A 1 240 ? 37.669 -16.420 -1.097 1.00 35.38 240 LYS A N 1
ATOM 1882 C CA . LYS A 1 240 ? 37.258 -17.822 -1.025 1.00 35.38 240 LYS A CA 1
ATOM 1883 C C . LYS A 1 240 ? 36.323 -17.968 0.178 1.00 35.38 240 LYS A C 1
ATOM 1885 O O . LYS A 1 240 ? 36.752 -17.679 1.294 1.00 35.38 240 LYS A O 1
ATOM 1890 N N . PHE A 1 241 ? 35.093 -18.407 -0.067 1.00 37.91 241 PHE A N 1
ATOM 1891 C CA . PHE A 1 241 ? 34.338 -19.184 0.913 1.00 37.91 241 PHE A CA 1
ATOM 1892 C C . PHE A 1 241 ? 34.719 -20.657 0.760 1.00 37.91 241 PHE A C 1
ATOM 1894 O O . PHE A 1 241 ? 34.950 -21.080 -0.399 1.00 37.91 241 PHE A O 1
#

Organism: NCBI:txid1111947

pLDDT: mean 86.16, std 12.86, range [35.38, 98.31]